Protein AF-A0A813KWG5-F1 (afdb_monomer_lite)

Foldseek 3Di:
DDDDPDDPPPPVVVVVVVPDDDPDDPDDPPPDPPPPVVVVVVVVVVVVVVVVVVVVVVVVVVVVVPPPPDPDDDDDDDDDDPPPDPDVVVVVVVVVVVVVVPDDDDDDDDDDDDDPDDDPPVPVLVVVPPPPQDPPQDRLLRLVVVVLVVLVVVCVVVVHDRDPVSVVLNVCCVVPNSSVSLVPDDPVSSVVSVVVSVVSSVVVVVVVVVVVVD

Structure (mmCIF, N/CA/C/O backbone):
data_AF-A0A813KWG5-F1
#
_entry.id   AF-A0A813KWG5-F1
#
loop_
_atom_site.group_PDB
_atom_site.id
_atom_site.type_symbol
_atom_site.label_atom_id
_atom_site.label_alt_id
_atom_site.label_comp_id
_atom_site.label_asym_id
_atom_site.label_entity_id
_atom_site.label_seq_id
_atom_site.pdbx_PDB_ins_code
_atom_site.Cartn_x
_atom_site.Cartn_y
_atom_site.Cartn_z
_atom_site.occupancy
_atom_site.B_iso_or_equiv
_atom_site.auth_seq_id
_atom_site.auth_comp_id
_atom_site.auth_asym_id
_atom_site.auth_atom_id
_atom_site.pdbx_PDB_model_num
ATOM 1 N N . MET A 1 1 ? -72.395 26.653 31.747 1.00 41.09 1 MET A N 1
ATOM 2 C CA . MET A 1 1 ? -71.110 25.952 31.543 1.00 41.09 1 MET A CA 1
ATOM 3 C C . MET A 1 1 ? -70.592 26.543 30.259 1.00 41.09 1 MET A C 1
ATOM 5 O O . MET A 1 1 ? -71.043 26.123 29.208 1.00 41.09 1 MET A O 1
ATOM 9 N N . ASP A 1 2 ? -69.762 27.577 30.355 1.00 44.88 2 ASP A N 1
ATOM 10 C CA . ASP A 1 2 ? -69.440 28.435 29.213 1.00 44.88 2 ASP A CA 1
ATOM 11 C C . ASP A 1 2 ? -67.959 28.794 29.277 1.00 44.88 2 ASP A C 1
ATOM 13 O O . ASP A 1 2 ? -67.563 29.759 29.923 1.00 44.88 2 ASP A O 1
ATOM 17 N N . VAL A 1 3 ? -67.131 27.940 28.672 1.00 52.59 3 VAL A N 1
ATOM 18 C CA . VAL A 1 3 ? -65.689 28.156 28.489 1.00 52.59 3 VAL A CA 1
ATOM 19 C C . VAL A 1 3 ? -65.290 27.569 27.133 1.00 52.59 3 VAL A C 1
ATOM 21 O O . VAL A 1 3 ? -64.617 26.548 27.072 1.00 52.59 3 VAL A O 1
ATOM 24 N N . VAL A 1 4 ? -65.756 28.158 26.028 1.00 53.84 4 VAL A N 1
ATOM 25 C CA . VAL A 1 4 ? -65.248 27.843 24.675 1.00 53.84 4 VAL A CA 1
ATOM 26 C C . VAL A 1 4 ? -65.373 29.076 23.772 1.00 53.84 4 VAL A C 1
ATOM 28 O O . VAL A 1 4 ? -66.178 29.085 22.847 1.00 53.84 4 VAL A O 1
ATOM 31 N N . GLN A 1 5 ? -64.625 30.155 24.032 1.00 54.22 5 GLN A N 1
ATOM 32 C CA . GLN A 1 5 ? -64.610 31.280 23.085 1.00 54.22 5 GLN A CA 1
ATOM 33 C C . GLN A 1 5 ? -63.381 32.195 23.209 1.00 54.22 5 GLN A C 1
ATOM 35 O O . GLN A 1 5 ? -63.540 33.390 23.391 1.00 54.22 5 GLN A O 1
ATOM 40 N N . GLU A 1 6 ? -62.150 31.673 23.110 1.00 54.25 6 GLU A N 1
ATOM 41 C CA . GLU A 1 6 ? -60.964 32.563 23.106 1.00 54.25 6 GLU A CA 1
ATOM 42 C C . GLU A 1 6 ? -59.751 32.102 22.269 1.00 54.25 6 GLU A C 1
ATOM 44 O O . GLU A 1 6 ? -58.653 32.617 22.43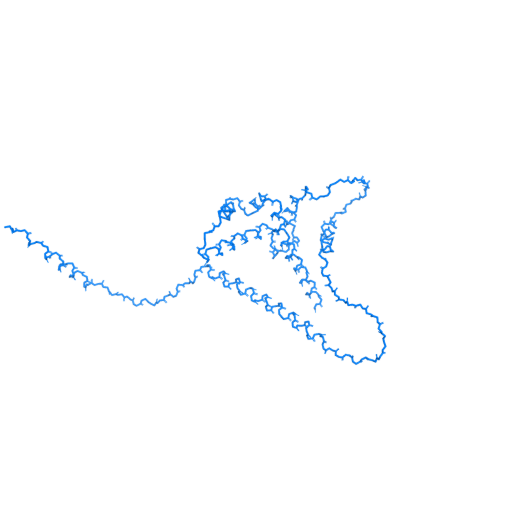8 1.00 54.25 6 GLU A O 1
ATOM 49 N N . GLN A 1 7 ? -59.904 31.168 21.320 1.00 53.75 7 GLN A N 1
ATOM 50 C CA . GLN A 1 7 ? -58.768 30.722 20.479 1.00 53.75 7 GLN A CA 1
ATOM 51 C C . GLN A 1 7 ? -58.873 31.068 18.983 1.00 53.75 7 GLN A C 1
ATOM 53 O O . GLN A 1 7 ? -58.050 30.627 18.187 1.00 53.75 7 GLN A O 1
ATOM 58 N N . GLY A 1 8 ? -59.850 31.886 18.580 1.00 50.00 8 GLY A N 1
ATOM 59 C CA . GLY A 1 8 ? -60.088 32.201 17.164 1.00 50.00 8 GLY A CA 1
ATOM 60 C C . GLY A 1 8 ? -59.270 33.360 16.580 1.00 50.00 8 GLY A C 1
ATOM 61 O O . GLY A 1 8 ? -59.075 33.408 15.369 1.00 50.00 8 GLY A O 1
ATOM 62 N N . GLU A 1 9 ? -58.778 34.295 17.397 1.00 54.16 9 GLU A N 1
ATOM 63 C CA . GLU A 1 9 ? -58.284 35.584 16.872 1.00 54.16 9 GLU A CA 1
ATOM 64 C C . GLU A 1 9 ? -56.760 35.680 16.705 1.00 54.16 9 GLU A C 1
ATOM 66 O O . GLU A 1 9 ? -56.274 36.562 15.998 1.00 54.16 9 GLU A O 1
ATOM 71 N N . TYR A 1 10 ? -55.983 34.738 17.250 1.00 51.81 10 TYR A N 1
ATOM 72 C CA . TYR A 1 10 ? -54.516 34.829 17.201 1.00 51.81 10 TYR A CA 1
ATOM 73 C C . TYR A 1 10 ? -53.888 34.340 15.883 1.00 51.81 10 TYR A C 1
ATOM 75 O O . TYR A 1 10 ? -52.758 34.700 15.554 1.00 51.81 10 TYR A O 1
ATOM 83 N N . VAL A 1 11 ? -54.608 33.547 15.082 1.00 55.75 11 VAL A N 1
ATOM 84 C CA . VAL A 1 11 ? -54.046 32.931 13.861 1.00 55.75 11 VAL A CA 1
ATOM 85 C C . VAL A 1 11 ? -54.114 33.872 12.648 1.00 55.75 11 VAL A C 1
ATOM 87 O O . VAL A 1 11 ? -53.296 33.773 11.734 1.00 55.75 11 VAL A O 1
ATOM 90 N N . VAL A 1 12 ? -55.019 34.856 12.644 1.00 56.19 12 VAL A N 1
ATOM 91 C CA . VAL A 1 12 ? -55.213 35.749 11.483 1.00 56.19 12 VAL A CA 1
ATOM 92 C C . VAL A 1 12 ? -54.185 36.892 11.436 1.00 56.19 12 VAL A C 1
ATOM 94 O O . VAL A 1 12 ? -53.880 37.401 10.356 1.00 56.19 12 VAL A O 1
ATOM 97 N N . GLN A 1 13 ? -53.569 37.269 12.563 1.00 56.53 13 GLN A N 1
ATOM 98 C CA . GLN A 1 13 ? -52.545 38.327 12.582 1.00 56.53 13 GLN A CA 1
ATOM 99 C C . GLN A 1 13 ? -51.162 37.864 12.093 1.00 56.53 13 GLN A C 1
ATOM 101 O O . GLN A 1 13 ? -50.420 38.673 11.536 1.00 56.53 13 GLN A O 1
ATOM 106 N N . LEU A 1 14 ? -50.837 36.570 12.191 1.00 54.75 14 LEU A N 1
ATOM 107 C CA . LEU A 1 14 ? -49.558 36.032 11.706 1.00 54.75 14 LEU A CA 1
ATOM 108 C C . LEU A 1 14 ? -49.479 35.935 10.173 1.00 54.75 14 LEU A C 1
ATOM 110 O O . LEU A 1 14 ? -48.399 36.078 9.604 1.00 54.75 14 LEU A O 1
ATOM 114 N N . ALA A 1 15 ? -50.610 35.787 9.477 1.00 54.81 15 ALA A N 1
ATOM 115 C CA . ALA A 1 15 ? -50.627 35.687 8.015 1.00 54.81 15 ALA A CA 1
ATOM 116 C C . ALA A 1 15 ? -50.397 37.031 7.294 1.00 54.81 15 ALA A C 1
ATOM 118 O O . ALA A 1 15 ? -50.065 37.048 6.110 1.00 54.81 15 ALA A O 1
ATOM 119 N N . LYS A 1 16 ? -50.540 38.170 7.987 1.00 53.28 16 LYS A N 1
ATOM 120 C CA . LYS A 1 16 ? -50.438 39.500 7.360 1.00 53.28 16 LYS A CA 1
ATOM 121 C C . LYS A 1 16 ? -49.016 40.078 7.346 1.00 53.28 16 LYS A C 1
ATOM 123 O O . LYS A 1 16 ? -48.765 41.015 6.597 1.00 53.28 16 LYS A O 1
ATOM 128 N N . GLN A 1 17 ? -48.077 39.511 8.111 1.00 54.94 17 GLN A N 1
ATOM 129 C CA . GLN A 1 17 ? -46.670 39.947 8.123 1.00 54.94 17 GLN A CA 1
ATOM 130 C C . GLN A 1 17 ? -45.765 39.216 7.116 1.00 54.94 17 GLN A C 1
ATOM 132 O O . GLN A 1 17 ? -44.630 39.634 6.916 1.00 54.94 17 GLN A O 1
ATOM 137 N N . ALA A 1 18 ? -46.249 38.177 6.430 1.00 55.31 18 ALA A N 1
ATOM 138 C CA . ALA A 1 18 ? -45.445 37.417 5.464 1.00 55.31 18 ALA A CA 1
ATOM 139 C C . ALA A 1 18 ? -45.466 37.988 4.024 1.00 55.31 18 ALA A C 1
ATOM 141 O O . ALA A 1 18 ? -44.896 37.388 3.116 1.00 55.31 18 ALA A O 1
ATOM 142 N N . GLY A 1 19 ? -46.138 39.123 3.793 1.00 52.69 19 GLY A N 1
ATOM 143 C CA . GLY A 1 19 ? -46.455 39.627 2.449 1.00 52.69 19 GLY A CA 1
ATOM 144 C C . GLY A 1 19 ? -45.504 40.665 1.845 1.00 52.69 19 GLY A C 1
ATOM 145 O O . GLY A 1 19 ? -45.675 41.013 0.680 1.00 52.69 19 GLY A O 1
ATOM 146 N N . GLU A 1 20 ? -44.510 41.173 2.573 1.00 55.53 20 GLU A N 1
ATOM 147 C CA . GLU A 1 20 ? -43.642 42.235 2.052 1.00 55.53 20 GLU A CA 1
ATOM 148 C C . GLU A 1 20 ? -42.165 41.931 2.285 1.00 55.53 20 GLU A C 1
ATOM 150 O O . GLU A 1 20 ? -41.715 41.792 3.417 1.00 55.53 20 GLU A O 1
ATOM 155 N N . LYS A 1 21 ? -41.408 41.963 1.179 1.00 57.50 21 LYS A N 1
ATOM 156 C CA . LYS A 1 21 ? -39.938 41.902 1.062 1.00 57.50 21 LYS A CA 1
ATOM 157 C C . LYS A 1 21 ? -39.346 40.503 0.884 1.00 57.50 21 LYS A C 1
ATOM 159 O O . LYS A 1 21 ? -38.573 40.028 1.703 1.00 57.50 21 LYS A O 1
ATOM 164 N N . SER A 1 22 ? -39.558 39.919 -0.293 1.00 49.81 22 SER A N 1
ATOM 165 C CA . SER A 1 22 ? -38.532 39.040 -0.860 1.00 49.81 22 SER A CA 1
ATOM 166 C C . SER A 1 22 ? -38.419 39.244 -2.368 1.00 49.81 22 SER A C 1
ATOM 168 O O . SER A 1 22 ? -38.992 38.527 -3.182 1.00 49.81 22 SER A O 1
ATOM 170 N N . LYS A 1 23 ? -37.687 40.298 -2.744 1.00 59.94 23 LYS A N 1
ATOM 171 C CA . LYS A 1 23 ? -37.149 40.469 -4.096 1.00 59.94 23 LYS A CA 1
ATOM 172 C C . LYS A 1 23 ? -35.936 39.543 -4.199 1.00 59.94 23 LYS A C 1
ATOM 174 O O . LYS A 1 23 ? -34.812 39.972 -3.960 1.00 59.94 23 LYS A O 1
ATOM 179 N N . VAL A 1 24 ? -36.191 38.263 -4.460 1.00 49.72 24 VAL A N 1
ATOM 180 C CA . VAL A 1 24 ? -35.151 37.245 -4.645 1.00 49.72 24 VAL A CA 1
ATOM 181 C C . VAL A 1 24 ? -34.537 37.438 -6.036 1.00 49.72 24 VAL A C 1
ATOM 183 O O . VAL A 1 24 ? -35.262 37.331 -7.028 1.00 49.72 24 VAL A O 1
ATOM 186 N N . PRO A 1 25 ? -33.239 37.764 -6.158 1.00 55.94 25 PRO A N 1
ATOM 187 C CA . PRO A 1 25 ? -32.564 37.724 -7.446 1.00 55.94 25 PRO A CA 1
ATOM 188 C C . PRO A 1 25 ? -32.492 36.270 -7.920 1.00 55.94 25 PRO A C 1
ATOM 190 O O . PRO A 1 25 ? -32.201 35.372 -7.133 1.00 55.94 25 PRO A O 1
ATOM 193 N N . ALA A 1 26 ? -32.764 36.041 -9.205 1.00 51.62 26 ALA A N 1
ATOM 194 C CA . ALA A 1 26 ? -32.608 34.743 -9.847 1.00 51.62 26 ALA A CA 1
ATOM 195 C C . ALA A 1 26 ? -31.155 34.257 -9.689 1.00 51.62 26 ALA A C 1
ATOM 197 O O . ALA A 1 26 ? -30.262 34.663 -10.433 1.00 51.62 26 ALA A O 1
ATOM 198 N N . MET A 1 27 ? -30.918 33.413 -8.683 1.00 43.38 27 MET A N 1
ATOM 199 C CA . MET A 1 27 ? -29.677 32.669 -8.522 1.00 43.38 27 MET A CA 1
ATOM 200 C C . MET A 1 27 ? -29.628 31.624 -9.628 1.00 43.38 27 MET A C 1
ATOM 202 O O . MET A 1 27 ? -30.348 30.628 -9.606 1.00 43.38 27 MET A O 1
ATOM 206 N N . VAL A 1 28 ? -28.768 31.880 -10.610 1.00 54.31 28 VAL A N 1
ATOM 207 C CA . VAL A 1 28 ? -28.241 30.849 -11.502 1.00 54.31 28 VAL A CA 1
ATOM 208 C C . VAL A 1 28 ? -27.707 29.723 -10.608 1.00 54.31 28 VAL A C 1
ATOM 210 O O . VAL A 1 28 ? -26.898 30.019 -9.723 1.00 54.31 28 VAL A O 1
ATOM 213 N N . PRO A 1 29 ? -28.143 28.462 -10.779 1.00 47.00 29 PRO A N 1
ATOM 214 C CA . PRO A 1 29 ? -27.583 27.357 -10.023 1.00 47.00 29 PRO A CA 1
ATOM 215 C C . PRO A 1 29 ? -26.118 27.217 -10.435 1.00 47.00 29 PRO A C 1
ATOM 217 O O . PRO A 1 29 ? -25.792 26.682 -11.492 1.00 47.00 29 PRO A O 1
ATOM 220 N N . GLN A 1 30 ? -25.221 27.754 -9.611 1.00 48.25 30 GLN A N 1
ATOM 221 C CA . GLN A 1 30 ? -23.820 27.377 -9.642 1.00 48.25 30 GLN A CA 1
ATOM 222 C C . GLN A 1 30 ? -23.786 25.887 -9.317 1.00 48.25 30 GLN A C 1
ATOM 224 O O . GLN A 1 30 ? -24.044 25.498 -8.179 1.00 48.25 30 GLN A O 1
ATOM 229 N N . CYS A 1 31 ? -23.520 25.059 -10.333 1.00 45.50 31 CYS A N 1
ATOM 230 C CA . CYS A 1 31 ? -23.162 23.661 -10.141 1.00 45.50 31 CYS A CA 1
ATOM 231 C C . CYS A 1 31 ? -22.053 23.616 -9.093 1.00 45.50 31 CYS A C 1
ATOM 233 O O . CYS A 1 31 ? -20.925 24.041 -9.357 1.00 45.50 31 CYS A O 1
ATOM 235 N N . ALA A 1 32 ? -22.398 23.153 -7.893 1.00 48.28 32 ALA A N 1
ATOM 236 C CA . ALA A 1 32 ? -21.429 22.940 -6.842 1.00 48.28 32 ALA A CA 1
ATOM 237 C C . ALA A 1 32 ? -20.343 22.001 -7.395 1.00 48.28 32 ALA A C 1
ATOM 239 O O . ALA A 1 32 ? -20.679 20.995 -8.031 1.00 48.28 32 ALA A O 1
ATOM 240 N N . PRO A 1 33 ? -19.051 22.325 -7.225 1.00 58.81 33 PRO A N 1
ATOM 241 C CA . PRO A 1 33 ? -17.994 21.418 -7.634 1.00 58.81 33 PRO A CA 1
ATOM 242 C C . PRO A 1 33 ? -18.210 20.079 -6.927 1.00 58.81 33 PRO A C 1
ATOM 244 O O . PRO A 1 33 ? -18.417 20.050 -5.714 1.00 58.81 33 PRO A O 1
ATOM 247 N N . ALA A 1 34 ? -18.192 18.988 -7.701 1.00 49.47 34 ALA A N 1
ATOM 248 C CA . ALA A 1 34 ? -18.365 17.642 -7.167 1.00 49.47 34 ALA A CA 1
ATOM 249 C C . ALA A 1 34 ? -17.441 17.428 -5.951 1.00 49.47 34 ALA A C 1
ATOM 251 O O . ALA A 1 34 ? -16.282 17.868 -6.003 1.00 49.47 34 ALA A O 1
ATOM 252 N N . PRO A 1 35 ? -17.938 16.790 -4.875 1.00 55.66 35 PRO A N 1
ATOM 253 C CA . PRO A 1 35 ? -17.161 16.558 -3.669 1.00 55.66 35 PRO A CA 1
ATOM 254 C C . PRO A 1 35 ? -15.826 15.861 -3.992 1.00 55.66 35 PRO A C 1
ATOM 256 O O . PRO A 1 35 ? -15.739 15.082 -4.946 1.00 55.66 35 PRO A O 1
ATOM 259 N N . PRO A 1 36 ? -14.759 16.158 -3.229 1.00 56.41 36 PRO A N 1
ATOM 260 C CA . PRO A 1 36 ? -13.389 15.749 -3.549 1.00 56.41 36 PRO A CA 1
ATOM 261 C C . PRO A 1 36 ? -13.192 14.228 -3.646 1.00 56.41 36 PRO A C 1
ATOM 263 O O . PRO A 1 36 ? -12.300 13.782 -4.364 1.00 56.41 36 PRO A O 1
ATOM 266 N N . THR A 1 37 ? -14.045 13.437 -2.993 1.00 55.94 37 THR A N 1
ATOM 267 C CA . THR A 1 37 ? -14.060 11.968 -3.065 1.00 55.94 37 THR A CA 1
ATOM 268 C C . THR A 1 37 ? -14.409 11.456 -4.464 1.00 55.94 37 THR A C 1
ATOM 270 O O . THR A 1 37 ? -13.664 10.653 -5.017 1.00 55.94 37 THR A O 1
ATOM 273 N N . ILE A 1 38 ? -15.427 12.029 -5.117 1.00 61.19 38 ILE A N 1
ATOM 274 C CA . ILE A 1 38 ? -15.847 11.629 -6.476 1.00 61.19 38 ILE A CA 1
ATOM 275 C C . ILE A 1 38 ? -14.732 11.891 -7.501 1.00 61.19 38 ILE A C 1
ATOM 277 O O . ILE A 1 38 ? -14.562 11.147 -8.464 1.00 61.19 38 ILE A O 1
ATOM 281 N N . ARG A 1 39 ? -13.925 12.943 -7.298 1.00 66.12 39 ARG A N 1
ATOM 282 C CA . ARG A 1 39 ? -12.806 13.266 -8.200 1.00 66.12 39 ARG A CA 1
ATOM 283 C C . ARG A 1 39 ? -11.648 12.276 -8.082 1.00 66.12 39 ARG A C 1
ATOM 285 O O . ARG A 1 39 ? -11.042 11.956 -9.101 1.00 66.12 39 ARG A O 1
ATOM 292 N N . LYS A 1 40 ? -11.340 11.800 -6.870 1.00 66.38 40 LYS A N 1
ATOM 293 C CA . LYS A 1 40 ? -10.316 10.765 -6.658 1.00 66.38 40 LYS A CA 1
ATOM 294 C C . LYS A 1 40 ? -10.749 9.436 -7.266 1.00 66.38 40 LYS A C 1
ATOM 296 O O . LYS A 1 40 ? -9.959 8.808 -7.962 1.00 66.38 40 LYS A O 1
ATOM 301 N N . GLU A 1 41 ? -12.002 9.052 -7.055 1.00 71.31 41 GLU A N 1
ATOM 302 C CA . GLU A 1 41 ? -12.553 7.804 -7.579 1.00 71.31 41 GLU A CA 1
ATOM 303 C C . GLU A 1 41 ? -12.592 7.807 -9.115 1.00 71.31 41 GLU A C 1
ATOM 305 O O . GLU A 1 41 ? -12.123 6.864 -9.749 1.00 71.31 41 GLU A O 1
ATOM 310 N N . ALA A 1 42 ? -13.010 8.921 -9.730 1.00 72.69 42 ALA A N 1
ATOM 311 C CA . ALA A 1 42 ? -12.954 9.096 -11.181 1.00 72.69 42 ALA A CA 1
ATOM 312 C C . ALA A 1 42 ? -11.516 9.026 -11.731 1.00 72.69 42 ALA A C 1
ATOM 314 O O . ALA A 1 42 ? -11.286 8.417 -12.775 1.00 72.69 42 ALA A O 1
ATOM 315 N N . ALA A 1 43 ? -10.534 9.598 -11.025 1.00 70.31 43 ALA A N 1
ATOM 316 C CA . ALA A 1 43 ? -9.127 9.516 -11.419 1.00 70.31 43 ALA A CA 1
ATOM 317 C C . ALA A 1 43 ? -8.567 8.086 -11.290 1.00 70.31 43 ALA A C 1
ATOM 319 O O . ALA A 1 43 ? -7.868 7.621 -12.191 1.00 70.31 43 ALA A O 1
ATOM 320 N N . ARG A 1 44 ? -8.911 7.364 -10.212 1.00 73.44 44 ARG A N 1
ATOM 321 C CA . ARG A 1 44 ? -8.560 5.944 -10.020 1.00 73.44 44 ARG A CA 1
ATOM 322 C C . ARG A 1 44 ? -9.192 5.072 -11.114 1.00 73.44 44 ARG A C 1
ATOM 324 O O . ARG A 1 44 ? -8.501 4.240 -11.699 1.00 73.44 44 ARG A O 1
ATOM 331 N N . ALA A 1 45 ? -10.465 5.295 -11.446 1.00 79.06 45 ALA A N 1
ATOM 332 C CA . ALA A 1 45 ? -11.159 4.588 -12.523 1.00 79.06 45 ALA A CA 1
ATOM 333 C C . ALA A 1 45 ? -10.506 4.840 -13.892 1.00 79.06 45 ALA A C 1
ATOM 335 O O . ALA A 1 45 ? -10.223 3.894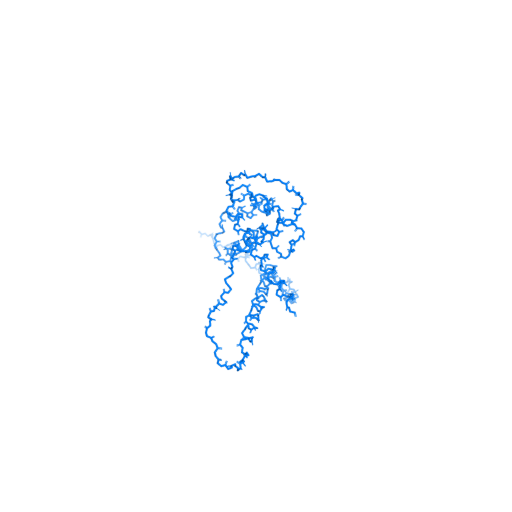 -14.624 1.00 79.06 45 ALA A O 1
ATOM 336 N N . GLN A 1 46 ? -10.173 6.097 -14.198 1.00 84.88 46 GLN A N 1
ATOM 337 C CA . GLN A 1 46 ? -9.503 6.465 -15.446 1.00 84.88 46 GLN A CA 1
ATOM 338 C C . GLN A 1 46 ? -8.094 5.858 -15.550 1.00 84.88 46 GLN A C 1
ATOM 340 O O . GLN A 1 46 ? -7.694 5.402 -16.621 1.00 84.88 46 GLN A O 1
ATOM 345 N N . ALA A 1 47 ? -7.348 5.798 -14.441 1.00 71.31 47 ALA A N 1
ATOM 346 C CA . ALA A 1 47 ? -6.046 5.135 -14.394 1.00 71.31 47 ALA A CA 1
ATOM 347 C C . ALA A 1 47 ? -6.160 3.617 -14.631 1.00 71.31 47 ALA A C 1
ATOM 349 O O . ALA A 1 47 ? -5.370 3.058 -15.395 1.00 71.31 47 ALA A O 1
ATOM 350 N N . ARG A 1 48 ? -7.170 2.956 -14.042 1.00 80.44 48 ARG A N 1
ATOM 351 C CA . ARG A 1 48 ? -7.457 1.527 -14.272 1.00 80.44 48 ARG A CA 1
ATOM 352 C C . ARG A 1 48 ? -7.808 1.252 -15.735 1.00 80.44 48 ARG A C 1
ATOM 354 O O . ARG A 1 48 ? -7.260 0.322 -16.319 1.00 80.44 48 ARG A O 1
ATOM 361 N N . GLU A 1 49 ? -8.664 2.072 -16.342 1.00 86.12 49 GLU A N 1
ATOM 362 C CA . GLU A 1 49 ? -9.052 1.925 -17.750 1.00 86.12 49 GLU A CA 1
ATOM 363 C C . GLU A 1 49 ? -7.858 2.137 -18.696 1.00 86.12 49 GLU A C 1
ATOM 365 O O . GLU A 1 49 ? -7.637 1.348 -19.616 1.00 86.12 49 GLU A O 1
ATOM 370 N N . ALA A 1 50 ? -7.024 3.150 -18.433 1.00 77.06 50 ALA A N 1
ATOM 371 C CA . ALA A 1 50 ? -5.809 3.400 -19.205 1.00 77.06 50 ALA A CA 1
ATOM 372 C C . ALA A 1 50 ? -4.815 2.231 -19.116 1.00 77.06 50 ALA A C 1
ATOM 374 O O . ALA A 1 50 ? -4.233 1.833 -20.130 1.00 77.06 50 ALA A O 1
ATOM 375 N N . TRP A 1 51 ? -4.649 1.653 -17.924 1.00 81.69 51 TRP A N 1
ATOM 376 C CA . TRP A 1 51 ? -3.806 0.479 -17.716 1.00 81.69 51 TRP A CA 1
ATOM 377 C C . TRP A 1 51 ? -4.358 -0.755 -18.446 1.00 81.69 51 TRP A C 1
ATOM 379 O O . TRP A 1 51 ? -3.629 -1.394 -19.204 1.00 81.69 51 TRP A O 1
ATOM 389 N N . GLN A 1 52 ? -5.660 -1.038 -18.330 1.00 85.75 52 GLN A N 1
ATOM 390 C CA . GLN A 1 52 ? -6.308 -2.138 -19.057 1.00 85.75 52 GLN A CA 1
ATOM 391 C C . GLN A 1 52 ? -6.174 -1.983 -20.578 1.00 85.75 52 GLN A C 1
ATOM 393 O O . GLN A 1 52 ? -5.875 -2.953 -21.278 1.00 85.75 52 GLN A O 1
ATOM 398 N N . ALA A 1 53 ? -6.335 -0.765 -21.103 1.00 79.69 53 ALA A N 1
ATOM 399 C CA . ALA A 1 53 ? -6.149 -0.477 -22.522 1.00 79.69 53 ALA A CA 1
ATOM 400 C C . ALA A 1 53 ? -4.694 -0.692 -22.978 1.00 79.69 53 ALA A C 1
ATOM 402 O O . ALA A 1 53 ? -4.465 -1.185 -24.086 1.00 79.69 53 ALA A O 1
ATOM 403 N N . ALA A 1 54 ? -3.710 -0.354 -22.138 1.00 69.81 54 ALA A N 1
ATOM 404 C CA . ALA A 1 54 ? -2.302 -0.630 -22.412 1.00 69.81 54 ALA A CA 1
ATOM 405 C C . ALA A 1 54 ? -2.032 -2.144 -22.472 1.00 69.81 54 ALA A C 1
ATOM 407 O O . ALA A 1 54 ? -1.455 -2.614 -23.455 1.00 69.81 54 ALA A O 1
ATOM 408 N N . CYS A 1 55 ? -2.541 -2.913 -21.503 1.00 72.56 55 CYS A N 1
ATOM 409 C CA . CYS A 1 55 ? -2.439 -4.374 -21.500 1.00 72.56 55 CYS A CA 1
ATOM 410 C C . CYS A 1 55 ? -3.119 -5.011 -22.723 1.00 72.56 55 CYS A C 1
ATOM 412 O O . CYS A 1 55 ? -2.554 -5.902 -23.357 1.00 72.56 55 CYS A O 1
ATOM 414 N N . ALA A 1 56 ? -4.306 -4.534 -23.108 1.00 78.75 56 ALA A N 1
ATOM 415 C CA . ALA A 1 56 ? -5.024 -5.048 -24.273 1.00 78.75 56 ALA A CA 1
ATOM 416 C C . ALA A 1 56 ? -4.262 -4.796 -25.588 1.00 78.75 56 ALA A C 1
ATOM 418 O O . ALA A 1 56 ? -4.228 -5.664 -26.462 1.00 78.75 56 ALA A O 1
ATOM 419 N N . ARG A 1 57 ? -3.611 -3.632 -25.732 1.00 75.38 57 ARG A N 1
ATOM 420 C CA . ARG A 1 57 ? -2.765 -3.325 -26.900 1.00 75.38 57 ARG A CA 1
ATOM 421 C C . ARG A 1 57 ? -1.541 -4.230 -26.978 1.00 75.38 57 ARG A C 1
ATOM 423 O O . ARG A 1 57 ? -1.181 -4.655 -28.072 1.00 75.38 57 ARG A O 1
ATOM 430 N N . GLU A 1 58 ? -0.926 -4.543 -25.844 1.00 70.50 58 GLU A N 1
ATOM 431 C CA . GLU A 1 58 ? 0.215 -5.458 -25.782 1.00 70.50 58 GLU A CA 1
ATOM 432 C C . GLU A 1 58 ? -0.186 -6.892 -26.164 1.00 70.50 58 GLU A C 1
ATOM 434 O O . GLU A 1 58 ? 0.463 -7.512 -27.007 1.00 70.50 58 GLU A O 1
ATOM 439 N N . GLN A 1 59 ? -1.330 -7.376 -25.668 1.00 70.38 59 GLN A N 1
ATOM 440 C CA . GLN A 1 59 ? -1.892 -8.669 -26.078 1.00 70.38 59 GLN A CA 1
ATOM 441 C C . GLN A 1 59 ? -2.266 -8.712 -27.570 1.00 70.38 59 GLN A C 1
ATOM 443 O O . GLN A 1 59 ? -2.052 -9.725 -28.238 1.00 70.38 59 GLN A O 1
ATOM 448 N N . ALA A 1 60 ? -2.800 -7.618 -28.122 1.00 73.06 60 ALA A N 1
ATOM 449 C CA . ALA A 1 60 ? -3.110 -7.523 -29.549 1.00 73.06 60 ALA A CA 1
ATOM 450 C C . ALA A 1 60 ? -1.842 -7.488 -30.423 1.00 73.06 60 ALA A C 1
ATOM 452 O O . ALA A 1 60 ? -1.811 -8.117 -31.483 1.00 73.06 60 ALA A O 1
ATOM 453 N N . GLY A 1 61 ? -0.782 -6.814 -29.965 1.00 69.00 61 GLY A N 1
ATOM 454 C CA . GLY A 1 61 ? 0.526 -6.801 -30.625 1.00 69.00 61 GLY A CA 1
ATOM 455 C C . GLY A 1 61 ? 1.181 -8.184 -30.665 1.00 69.00 61 GLY A C 1
ATOM 456 O O . GLY A 1 61 ? 1.694 -8.588 -31.707 1.00 69.00 61 GLY A O 1
ATOM 457 N N . LEU A 1 62 ? 1.067 -8.955 -29.578 1.00 58.62 62 LEU A N 1
ATOM 458 C CA . LEU A 1 62 ? 1.507 -10.356 -29.526 1.00 58.62 62 LEU A CA 1
ATOM 459 C C . LEU A 1 62 ? 0.734 -11.257 -30.507 1.00 58.62 62 LEU A C 1
ATOM 461 O O . LEU A 1 62 ? 1.294 -12.219 -31.029 1.00 58.62 62 LEU A O 1
ATOM 465 N N . ARG A 1 63 ? -0.531 -10.935 -30.812 1.00 57.28 63 ARG A N 1
ATOM 466 C CA . ARG A 1 63 ? -1.345 -11.683 -31.786 1.00 57.28 63 ARG A CA 1
ATOM 467 C C . ARG A 1 63 ? -0.978 -11.389 -33.241 1.00 57.28 63 ARG A C 1
ATOM 469 O O . ARG A 1 63 ? -0.983 -12.307 -34.054 1.00 57.28 63 ARG A O 1
ATOM 476 N N . LEU A 1 64 ? -0.628 -10.145 -33.567 1.00 52.56 64 LEU A N 1
ATOM 477 C CA . LEU A 1 64 ? -0.259 -9.749 -34.934 1.00 52.56 64 LEU A CA 1
ATOM 478 C C . LEU A 1 64 ? 1.158 -10.196 -35.336 1.00 52.56 64 LEU A C 1
ATOM 480 O O . LEU A 1 64 ? 1.452 -10.282 -36.524 1.00 52.56 64 LEU A O 1
ATOM 484 N N . GLY A 1 65 ? 2.016 -10.547 -34.371 1.00 49.75 65 GLY A N 1
ATOM 485 C CA . GLY A 1 65 ? 3.327 -11.154 -34.628 1.00 49.75 65 GLY A CA 1
ATOM 486 C C . GLY A 1 65 ? 3.297 -12.651 -34.980 1.00 49.75 65 GLY A C 1
ATOM 487 O O . GLY A 1 65 ? 4.348 -13.215 -35.270 1.00 49.75 65 GLY A O 1
ATOM 488 N N . SER A 1 66 ? 2.128 -13.308 -34.955 1.00 52.09 66 SER A N 1
ATOM 489 C CA . SER A 1 66 ? 1.995 -14.765 -35.159 1.00 52.09 66 SER A CA 1
ATOM 490 C C . SER A 1 66 ? 1.546 -15.188 -36.570 1.00 52.09 66 SER A C 1
ATOM 492 O O . SER A 1 66 ? 1.446 -16.380 -36.847 1.00 52.09 66 SER A O 1
ATOM 494 N N . GLU A 1 67 ? 1.324 -14.247 -37.495 1.00 47.56 67 GLU A N 1
ATOM 495 C CA . GLU A 1 67 ? 0.949 -14.538 -38.892 1.00 47.56 67 GLU A CA 1
ATOM 496 C C . GLU A 1 67 ? 2.008 -14.063 -39.905 1.00 47.56 67 GLU A C 1
ATOM 498 O O . GLU A 1 67 ? 1.698 -13.448 -40.920 1.00 47.56 67 GLU A O 1
ATOM 503 N N . MET A 1 68 ? 3.286 -14.390 -39.689 1.00 44.97 68 MET A N 1
ATOM 504 C CA . MET A 1 68 ? 4.208 -14.559 -40.821 1.00 44.97 68 MET A CA 1
ATOM 505 C C . MET A 1 68 ? 4.273 -16.046 -41.164 1.00 44.97 68 MET A C 1
ATOM 507 O O . MET A 1 68 ? 5.057 -16.805 -40.599 1.00 44.97 68 MET A O 1
ATOM 511 N N . ARG A 1 69 ? 3.422 -16.462 -42.111 1.00 48.88 69 ARG A N 1
ATOM 512 C CA . ARG A 1 69 ? 3.599 -17.712 -42.859 1.00 48.88 69 ARG A CA 1
ATOM 513 C C . ARG A 1 69 ? 4.943 -17.642 -43.577 1.00 48.88 69 ARG A C 1
ATOM 515 O O . ARG A 1 69 ? 5.076 -16.975 -44.599 1.00 48.88 69 ARG A O 1
ATOM 522 N N . VAL A 1 70 ? 5.931 -18.330 -43.027 1.00 43.56 70 VAL A N 1
ATOM 523 C CA . VAL A 1 70 ? 7.141 -18.697 -43.752 1.00 43.56 70 VAL A CA 1
ATOM 524 C C . VAL A 1 70 ? 6.829 -20.034 -44.412 1.00 43.56 70 VAL A C 1
ATOM 526 O O . VAL A 1 70 ? 6.687 -21.044 -43.724 1.00 43.56 70 VAL A O 1
ATOM 529 N N . ASP A 1 71 ? 6.654 -20.039 -45.733 1.00 53.84 71 ASP A N 1
ATOM 530 C CA . ASP A 1 71 ? 6.702 -21.280 -46.505 1.00 53.84 71 ASP A CA 1
ATOM 531 C C . ASP A 1 71 ? 8.098 -21.887 -46.309 1.00 53.84 71 ASP A C 1
ATOM 533 O O . ASP A 1 71 ? 9.096 -21.360 -46.804 1.00 53.84 71 ASP A O 1
ATOM 537 N N . ALA A 1 72 ? 8.175 -22.973 -45.540 1.00 39.97 72 ALA A N 1
ATOM 538 C CA . ALA A 1 72 ? 9.392 -23.748 -45.344 1.00 39.97 72 ALA A CA 1
ATOM 539 C C . ALA A 1 72 ? 9.188 -25.180 -45.870 1.00 39.97 72 ALA A C 1
ATOM 541 O O . ALA A 1 72 ? 8.152 -25.795 -45.595 1.00 39.97 72 ALA A O 1
ATOM 542 N N . PRO A 1 73 ? 10.156 -25.729 -46.628 1.00 48.16 73 PRO A N 1
ATOM 543 C CA . PRO A 1 73 ? 10.125 -27.111 -47.078 1.00 48.16 73 PRO A CA 1
ATOM 544 C C . PRO A 1 73 ? 10.387 -28.092 -45.922 1.00 48.16 73 PRO A C 1
ATOM 546 O O . PRO A 1 73 ? 10.869 -27.731 -44.852 1.00 48.16 73 PRO A O 1
ATOM 549 N N . ALA A 1 74 ? 10.021 -29.346 -46.178 1.00 54.81 74 ALA A N 1
ATOM 550 C CA . ALA A 1 74 ? 9.933 -30.466 -45.246 1.00 54.81 74 ALA A CA 1
ATOM 551 C C . ALA A 1 74 ? 11.210 -30.804 -44.437 1.00 54.81 74 ALA A C 1
ATOM 553 O O . ALA A 1 74 ? 12.323 -30.588 -44.912 1.00 54.81 74 ALA A O 1
ATOM 554 N N . PHE A 1 75 ? 10.977 -31.519 -43.313 1.00 41.06 75 PHE A N 1
ATOM 555 C CA . PHE A 1 75 ? 11.922 -32.266 -42.440 1.00 41.06 75 PHE A CA 1
ATOM 556 C C . PHE A 1 75 ? 12.525 -31.412 -41.291 1.00 41.06 75 PHE A C 1
ATOM 558 O O . PHE A 1 75 ? 13.090 -30.366 -41.564 1.00 41.06 75 PHE A O 1
ATOM 565 N N . VAL A 1 76 ? 12.433 -31.696 -39.975 1.00 40.81 76 VAL A N 1
ATOM 566 C CA . VAL A 1 76 ? 12.499 -32.911 -39.110 1.00 40.81 76 VAL A CA 1
ATOM 567 C C . VAL A 1 76 ? 11.704 -32.637 -37.804 1.00 40.81 76 VAL A C 1
ATOM 569 O O . VAL A 1 76 ? 11.685 -31.484 -37.370 1.00 40.81 76 VAL A O 1
ATOM 572 N N . PRO A 1 77 ? 11.105 -33.630 -37.109 1.00 52.03 77 PRO A N 1
ATOM 573 C CA . PRO A 1 77 ? 10.486 -33.408 -35.804 1.00 52.03 77 PRO A CA 1
ATOM 574 C C . PRO A 1 77 ? 11.535 -33.465 -34.683 1.00 52.03 77 PRO A C 1
ATOM 576 O O . PRO A 1 77 ? 12.117 -34.516 -34.423 1.00 52.03 77 PRO A O 1
ATOM 579 N N . ASN A 1 78 ? 11.742 -32.359 -33.971 1.00 36.97 78 ASN A N 1
ATOM 580 C CA . ASN A 1 78 ? 12.168 -32.435 -32.578 1.00 36.97 78 ASN A CA 1
ATOM 581 C C . ASN A 1 78 ? 11.464 -31.334 -31.785 1.00 36.97 78 ASN A C 1
ATOM 583 O O . ASN A 1 78 ? 11.641 -30.143 -32.034 1.00 36.97 78 ASN A O 1
ATOM 587 N N . ALA A 1 79 ? 10.573 -31.774 -30.908 1.00 51.84 79 ALA A N 1
ATOM 588 C CA . ALA A 1 79 ? 9.679 -30.946 -30.127 1.00 51.84 79 ALA A CA 1
ATOM 589 C C . ALA A 1 79 ? 10.402 -30.356 -28.913 1.00 51.84 79 ALA A C 1
ATOM 591 O O . ALA A 1 79 ? 11.038 -31.090 -28.166 1.00 51.84 79 ALA A O 1
ATOM 592 N N . MET A 1 80 ? 10.201 -29.061 -28.673 1.00 38.44 80 MET A N 1
ATOM 593 C CA . MET A 1 80 ? 10.194 -28.462 -27.337 1.00 38.44 80 MET A CA 1
ATOM 594 C C . MET A 1 80 ? 9.182 -27.304 -27.352 1.00 38.44 80 MET A C 1
ATOM 596 O O . MET A 1 80 ? 9.364 -26.363 -28.127 1.00 38.44 80 MET A O 1
ATOM 600 N N . PRO A 1 81 ? 8.110 -27.340 -26.543 1.00 49.50 81 PRO A N 1
ATOM 601 C CA . PRO A 1 81 ? 7.265 -26.175 -26.341 1.00 49.50 81 PRO A CA 1
ATOM 602 C C . PRO A 1 81 ? 7.965 -25.196 -25.387 1.00 49.50 81 PRO A C 1
ATOM 604 O O . PRO A 1 81 ? 8.266 -25.530 -24.244 1.00 49.50 81 PRO A O 1
ATOM 607 N N . LEU A 1 82 ? 8.194 -23.965 -25.852 1.00 44.12 82 LEU A N 1
ATOM 608 C CA . LEU A 1 82 ? 8.517 -22.813 -25.007 1.00 44.12 82 LEU A CA 1
ATOM 609 C C . LEU A 1 82 ? 7.244 -22.362 -24.275 1.00 44.12 82 LEU A C 1
ATOM 611 O O . LEU A 1 82 ? 6.639 -21.343 -24.595 1.00 44.12 82 LEU A O 1
ATOM 615 N N . THR A 1 83 ? 6.815 -23.137 -23.286 1.00 42.06 83 THR A N 1
ATOM 616 C CA . THR A 1 83 ? 6.045 -22.591 -22.167 1.00 42.06 83 THR A CA 1
ATOM 617 C C . THR A 1 83 ? 7.035 -21.854 -21.280 1.00 42.06 83 THR A C 1
ATOM 619 O O . THR A 1 83 ? 7.774 -22.481 -20.525 1.00 42.06 83 THR A O 1
ATOM 622 N N . ALA A 1 84 ? 7.084 -20.527 -21.401 1.00 43.88 84 ALA A N 1
ATOM 623 C CA . ALA A 1 84 ? 7.725 -19.677 -20.409 1.00 43.88 84 ALA A CA 1
ATOM 624 C C . ALA A 1 84 ? 6.916 -19.786 -19.107 1.00 43.88 84 ALA A C 1
ATOM 626 O O . ALA A 1 84 ? 5.971 -19.037 -18.870 1.00 43.88 84 ALA A O 1
ATOM 627 N N . HIS A 1 85 ? 7.248 -20.795 -18.306 1.00 41.41 85 HIS A N 1
ATOM 628 C CA . HIS A 1 85 ? 6.899 -20.839 -16.898 1.00 41.41 85 HIS A CA 1
ATOM 629 C C . HIS A 1 85 ? 7.608 -19.643 -16.256 1.00 41.41 85 HIS A C 1
ATOM 631 O O . HIS A 1 85 ? 8.837 -19.581 -16.256 1.00 41.41 85 HIS A O 1
ATOM 637 N N . PHE A 1 86 ? 6.844 -18.659 -15.785 1.00 45.38 86 PHE A N 1
ATOM 638 C CA . PHE A 1 86 ? 7.382 -17.645 -14.886 1.00 45.38 86 PHE A CA 1
ATOM 639 C C . PHE A 1 86 ? 7.719 -18.360 -13.580 1.00 45.38 86 PHE A C 1
ATOM 641 O O . PHE A 1 86 ? 6.831 -18.711 -12.807 1.00 45.38 86 PHE A O 1
ATOM 648 N N . ASP A 1 87 ? 8.999 -18.664 -13.411 1.00 45.88 87 ASP A N 1
ATOM 649 C CA . ASP A 1 87 ? 9.523 -19.346 -12.240 1.00 45.88 87 ASP A CA 1
ATOM 650 C C . ASP A 1 87 ? 9.770 -18.298 -11.150 1.00 45.88 87 ASP A C 1
ATOM 652 O O . ASP A 1 87 ? 10.732 -17.528 -11.203 1.00 45.88 87 ASP A O 1
ATOM 656 N N . PHE A 1 88 ? 8.820 -18.190 -10.221 1.00 44.62 88 PHE A N 1
ATOM 657 C CA . PHE A 1 88 ? 8.850 -17.193 -9.150 1.00 44.62 88 PHE A CA 1
ATOM 658 C C . PHE A 1 88 ? 10.072 -17.402 -8.240 1.00 44.62 88 PHE A C 1
ATOM 660 O O . PHE A 1 88 ? 10.688 -16.428 -7.810 1.00 44.62 88 PHE A O 1
ATOM 667 N N . ASP A 1 89 ? 10.505 -18.657 -8.080 1.00 48.25 89 ASP A N 1
ATOM 668 C CA . ASP A 1 89 ? 11.689 -19.036 -7.305 1.00 48.25 89 ASP A CA 1
ATOM 669 C C . ASP A 1 89 ? 12.987 -18.530 -7.964 1.00 48.25 89 ASP A C 1
ATOM 671 O O . ASP A 1 89 ? 13.944 -18.148 -7.284 1.00 48.25 89 ASP A O 1
ATOM 675 N N . ALA A 1 90 ? 13.025 -18.453 -9.302 1.00 51.44 90 ALA A N 1
ATOM 676 C CA . ALA A 1 90 ? 14.166 -17.897 -10.030 1.00 51.44 90 ALA A CA 1
ATOM 677 C C . ALA A 1 90 ? 14.260 -16.371 -9.873 1.00 51.44 90 ALA A C 1
ATOM 679 O O . ALA A 1 90 ? 15.362 -15.826 -9.783 1.00 51.44 90 ALA A O 1
ATOM 680 N N . LEU A 1 91 ? 13.116 -15.682 -9.802 1.00 53.16 91 LEU A N 1
ATOM 681 C CA . LEU A 1 91 ? 13.072 -14.236 -9.592 1.00 53.16 91 LEU A CA 1
ATOM 682 C C . LEU A 1 91 ? 13.417 -13.861 -8.143 1.00 53.16 91 LEU A C 1
ATOM 684 O O . LEU A 1 91 ? 14.100 -12.864 -7.918 1.00 53.16 91 LEU A O 1
ATOM 688 N N . GLU A 1 92 ? 13.000 -14.674 -7.170 1.00 50.88 92 GLU A N 1
ATOM 689 C CA . GLU A 1 92 ? 13.368 -14.513 -5.759 1.00 50.88 92 GLU A CA 1
ATOM 690 C C . GLU A 1 92 ? 14.879 -14.720 -5.553 1.00 50.88 92 GLU A C 1
ATOM 692 O O . GLU A 1 92 ? 15.532 -13.927 -4.869 1.00 50.88 92 GLU A O 1
ATOM 697 N N . ALA A 1 93 ? 15.477 -15.700 -6.242 1.00 55.16 93 ALA A N 1
ATOM 698 C CA . ALA A 1 93 ? 16.925 -15.902 -6.258 1.00 55.16 93 ALA A CA 1
ATOM 699 C C . ALA A 1 93 ? 17.691 -14.749 -6.942 1.00 55.16 93 ALA A C 1
ATOM 701 O O . ALA A 1 93 ? 18.783 -14.381 -6.501 1.00 55.16 93 ALA A O 1
ATOM 702 N N . GLU A 1 94 ? 17.137 -14.150 -8.002 1.00 52.28 94 GLU A N 1
ATOM 703 C CA . GLU A 1 94 ? 17.762 -13.025 -8.712 1.00 52.28 94 GLU A CA 1
ATOM 704 C C . GLU A 1 94 ? 17.630 -11.706 -7.929 1.00 52.28 94 GLU A C 1
ATOM 706 O O . GLU A 1 94 ? 18.594 -10.944 -7.848 1.00 52.28 94 GLU A O 1
ATOM 711 N N . ALA A 1 95 ? 16.495 -11.470 -7.263 1.00 51.94 95 ALA A N 1
ATOM 712 C CA . ALA A 1 95 ? 16.300 -10.344 -6.348 1.00 51.94 95 ALA A CA 1
ATOM 713 C C . ALA A 1 95 ? 17.210 -10.453 -5.112 1.00 51.94 95 ALA A C 1
ATOM 715 O O . ALA A 1 95 ? 17.818 -9.463 -4.697 1.00 51.94 95 ALA A O 1
ATOM 716 N N . ALA A 1 96 ? 17.384 -11.664 -4.572 1.00 53.97 96 ALA A N 1
ATOM 717 C CA . ALA A 1 96 ? 18.351 -11.927 -3.511 1.00 53.97 96 ALA A CA 1
ATOM 718 C C . ALA A 1 96 ? 19.801 -11.681 -3.973 1.00 53.97 96 ALA A C 1
ATOM 720 O O . ALA A 1 96 ? 20.592 -11.124 -3.214 1.00 53.97 96 ALA A O 1
ATOM 721 N N . ASN A 1 97 ? 20.150 -12.027 -5.218 1.00 51.47 97 ASN A N 1
ATOM 722 C CA . ASN A 1 97 ? 21.465 -11.728 -5.800 1.00 51.47 97 ASN A CA 1
ATOM 723 C C . ASN A 1 97 ? 21.674 -10.227 -6.055 1.00 51.47 97 ASN A C 1
ATOM 725 O O . ASN A 1 97 ? 22.762 -9.714 -5.796 1.00 51.47 97 ASN A O 1
ATOM 729 N N . PHE A 1 98 ? 20.644 -9.509 -6.512 1.00 46.78 98 PHE A N 1
ATOM 730 C CA . PHE A 1 98 ? 20.704 -8.062 -6.736 1.00 46.78 98 PHE A CA 1
ATOM 731 C C . PHE A 1 98 ? 20.986 -7.302 -5.431 1.00 46.78 98 PHE A C 1
ATOM 733 O O . PHE A 1 98 ? 21.821 -6.400 -5.409 1.00 46.78 98 PHE A O 1
ATOM 740 N N . LEU A 1 99 ? 20.382 -7.739 -4.321 1.00 48.16 99 LEU A N 1
ATOM 741 C CA . LEU A 1 99 ? 20.643 -7.191 -2.986 1.00 48.16 99 LEU A CA 1
ATOM 742 C C . LEU A 1 99 ? 22.005 -7.621 -2.400 1.00 48.16 99 LEU A C 1
ATOM 744 O O . LEU A 1 99 ? 22.554 -6.917 -1.556 1.00 48.16 99 LEU A O 1
ATOM 748 N N . GLN A 1 100 ? 22.588 -8.738 -2.852 1.00 47.25 100 GLN A N 1
ATOM 749 C CA . GLN A 1 100 ? 23.912 -9.214 -2.412 1.00 47.25 100 GLN A CA 1
ATOM 750 C C . GLN A 1 100 ? 25.085 -8.633 -3.226 1.00 47.25 100 GLN A C 1
ATOM 752 O O . GLN A 1 100 ? 26.216 -8.604 -2.736 1.00 47.25 100 GLN A O 1
ATOM 757 N N . SER A 1 101 ? 24.857 -8.133 -4.446 1.00 43.16 101 SER A N 1
ATOM 758 C CA . SER A 1 101 ? 25.923 -7.632 -5.331 1.00 43.16 101 SER A CA 1
ATOM 759 C C . SER A 1 101 ? 26.559 -6.293 -4.918 1.00 43.16 101 SER A C 1
ATOM 761 O O . SER A 1 101 ? 27.552 -5.897 -5.527 1.00 43.16 101 SER A O 1
ATOM 763 N N . THR A 1 102 ? 26.076 -5.604 -3.880 1.00 38.12 102 THR A N 1
ATOM 764 C CA . THR A 1 102 ? 26.625 -4.295 -3.462 1.00 38.12 102 THR A CA 1
ATOM 765 C C . THR A 1 102 ? 27.700 -4.358 -2.376 1.00 38.12 102 THR A C 1
ATOM 767 O O . THR A 1 102 ? 28.233 -3.318 -1.996 1.00 38.12 102 THR A O 1
ATOM 770 N N . THR A 1 103 ? 28.106 -5.542 -1.902 1.00 39.03 103 THR A N 1
ATOM 771 C CA . THR A 1 103 ? 29.158 -5.643 -0.875 1.00 39.03 103 THR A CA 1
ATOM 772 C C . THR A 1 103 ? 30.254 -6.629 -1.267 1.00 39.03 103 THR A C 1
ATOM 774 O O . THR A 1 103 ? 30.175 -7.826 -1.020 1.00 39.03 103 THR A O 1
ATOM 777 N N . THR A 1 104 ? 31.337 -6.100 -1.839 1.00 44.31 104 THR A N 1
ATOM 778 C CA . THR A 1 104 ? 32.674 -6.716 -1.750 1.00 44.31 104 THR A CA 1
ATOM 779 C C . THR A 1 104 ? 33.430 -5.927 -0.676 1.00 44.31 104 THR A C 1
ATOM 781 O O . THR A 1 104 ? 33.494 -4.702 -0.800 1.00 44.31 104 THR A O 1
ATOM 784 N N . PRO A 1 105 ? 33.963 -6.555 0.397 1.00 43.06 105 PRO A N 1
ATOM 785 C CA . PRO A 1 105 ? 35.262 -7.235 0.295 1.00 43.06 105 PRO A CA 1
ATOM 786 C C . PRO A 1 105 ? 35.362 -8.503 1.204 1.00 43.06 105 PRO A C 1
ATOM 788 O O . PRO A 1 105 ? 34.329 -9.047 1.582 1.00 43.06 105 PRO A O 1
ATOM 791 N N . PRO A 1 106 ? 36.547 -9.113 1.433 1.00 54.38 106 PRO A N 1
ATOM 792 C CA . PRO A 1 106 ? 36.872 -10.451 0.954 1.00 54.38 106 PRO A CA 1
ATOM 793 C C . PRO A 1 106 ? 36.789 -11.566 2.018 1.00 54.38 106 PRO A C 1
ATOM 795 O O . PRO A 1 106 ? 37.004 -11.351 3.204 1.00 54.38 106 PRO A O 1
ATOM 798 N N . VAL A 1 107 ? 36.560 -12.786 1.519 1.00 53.59 107 VAL A N 1
ATOM 799 C CA . VAL A 1 107 ? 37.086 -14.097 1.960 1.00 53.59 107 VAL A CA 1
ATOM 800 C C . VAL A 1 107 ? 37.447 -14.256 3.450 1.00 53.59 107 VAL A C 1
ATOM 802 O O . VAL A 1 107 ? 38.527 -13.864 3.877 1.00 53.59 107 VAL A O 1
ATOM 805 N N . LEU A 1 108 ? 36.639 -15.039 4.177 1.00 47.91 108 LEU A N 1
ATOM 806 C CA . LEU A 1 108 ? 37.087 -16.297 4.799 1.00 47.91 108 LEU A CA 1
ATOM 807 C C . LEU A 1 108 ? 35.882 -17.151 5.219 1.00 47.91 108 LEU A C 1
ATOM 809 O O . LEU A 1 108 ? 35.010 -16.723 5.971 1.00 47.91 108 LEU A O 1
ATOM 813 N N . MET A 1 109 ? 35.859 -18.381 4.706 1.00 49.09 109 MET A N 1
ATOM 814 C CA . MET A 1 109 ? 34.841 -19.391 4.967 1.00 49.09 109 MET A CA 1
ATOM 815 C C . MET A 1 109 ? 34.718 -19.733 6.453 1.00 49.09 109 MET A C 1
ATOM 817 O O . MET A 1 109 ? 35.702 -20.098 7.099 1.00 49.09 109 MET A O 1
ATOM 821 N N . ARG A 1 110 ? 33.479 -19.770 6.951 1.00 44.78 110 ARG A N 1
ATOM 822 C CA . ARG A 1 110 ? 33.117 -20.606 8.097 1.00 44.78 110 ARG A CA 1
ATOM 823 C C . ARG A 1 110 ? 31.716 -21.174 7.902 1.00 44.78 110 ARG A C 1
ATOM 825 O O . ARG A 1 110 ? 30.730 -20.449 7.935 1.00 44.78 110 ARG A O 1
ATOM 832 N N . ALA A 1 111 ? 31.661 -22.482 7.677 1.00 54.50 111 ALA A N 1
ATOM 833 C CA . ALA A 1 111 ? 30.433 -23.257 7.664 1.00 54.50 111 ALA A CA 1
ATOM 834 C C . ALA A 1 111 ? 29.880 -23.371 9.091 1.00 54.50 111 ALA A C 1
ATOM 836 O O . ALA A 1 111 ? 30.556 -23.922 9.959 1.00 54.50 111 ALA A O 1
ATOM 837 N N . CYS A 1 112 ? 28.656 -22.891 9.299 1.00 40.16 112 CYS A N 1
ATOM 838 C CA . CYS A 1 112 ? 27.774 -23.302 10.387 1.00 40.16 112 CYS A CA 1
ATOM 839 C C . CYS A 1 112 ? 26.355 -23.376 9.815 1.00 40.16 112 CYS A C 1
ATOM 841 O O . CYS A 1 112 ? 25.782 -22.355 9.445 1.00 40.16 112 CYS A O 1
ATOM 843 N N . GLY A 1 113 ? 25.818 -24.593 9.716 1.00 50.81 113 GLY A N 1
ATOM 844 C CA . GLY A 1 113 ? 24.385 -24.802 9.554 1.00 50.81 113 GLY A CA 1
ATOM 845 C C . GLY A 1 113 ? 23.665 -24.390 10.837 1.00 50.81 113 GLY A C 1
ATOM 846 O O . GLY A 1 113 ? 24.134 -24.693 11.934 1.00 50.81 113 GLY A O 1
ATOM 847 N N . GLY A 1 114 ? 22.553 -23.684 10.685 1.00 48.19 114 GLY A N 1
ATOM 848 C CA . GLY A 1 114 ? 21.690 -23.274 11.786 1.00 48.19 114 GLY A CA 1
ATOM 849 C C . GLY A 1 114 ? 20.580 -22.367 11.275 1.00 48.19 114 GLY A C 1
ATOM 850 O O . GLY A 1 114 ? 20.861 -21.251 10.855 1.00 48.19 114 GLY A O 1
ATOM 851 N N . ASP A 1 115 ? 19.358 -22.900 11.274 1.00 47.25 115 ASP A N 1
ATOM 852 C CA . ASP A 1 115 ? 18.067 -22.202 11.249 1.00 47.25 115 ASP A CA 1
ATOM 853 C C . ASP A 1 115 ? 17.949 -20.977 10.326 1.00 47.25 115 ASP A C 1
ATOM 855 O O . ASP A 1 115 ? 18.029 -19.822 10.746 1.00 47.25 115 ASP A O 1
ATOM 859 N N . MET A 1 116 ? 17.668 -21.232 9.045 1.00 54.75 116 MET A N 1
ATOM 860 C CA . MET A 1 116 ? 17.153 -20.201 8.144 1.00 54.75 116 MET A CA 1
ATOM 861 C C . MET A 1 116 ? 15.637 -20.060 8.337 1.00 54.75 116 MET A C 1
ATOM 863 O O . MET A 1 116 ? 14.926 -21.054 8.225 1.00 54.75 116 MET A O 1
ATOM 867 N N . ALA A 1 117 ? 15.171 -18.825 8.566 1.00 49.59 117 ALA A N 1
ATOM 868 C CA . ALA A 1 117 ? 13.900 -18.263 8.063 1.00 49.59 117 ALA A CA 1
ATOM 869 C C . ALA A 1 117 ? 12.934 -17.583 9.060 1.00 49.59 117 ALA A C 1
ATOM 871 O O . ALA A 1 117 ? 11.800 -17.321 8.669 1.00 49.59 117 ALA A O 1
ATOM 872 N N . THR A 1 118 ? 13.320 -17.212 10.290 1.00 47.75 118 THR A N 1
ATOM 873 C CA . THR A 1 118 ? 12.390 -16.421 11.144 1.00 47.75 118 THR A CA 1
ATOM 874 C C . THR A 1 118 ? 12.942 -15.142 11.767 1.00 47.75 118 THR A C 1
ATOM 876 O O . THR A 1 118 ? 12.169 -14.377 12.327 1.00 47.75 118 THR A O 1
ATOM 879 N N . SER A 1 119 ? 14.240 -14.836 11.665 1.00 47.00 119 SER A N 1
ATOM 880 C CA . SER A 1 119 ? 14.813 -13.754 12.488 1.00 47.00 119 SER A CA 1
ATOM 881 C C . SER A 1 119 ? 15.234 -12.476 11.751 1.00 47.00 119 SER A C 1
ATOM 883 O O . SER A 1 119 ? 15.903 -11.651 12.368 1.00 47.00 119 SER A O 1
ATOM 885 N N . ASN A 1 120 ? 14.861 -12.261 10.479 1.00 54.78 120 ASN A N 1
ATOM 886 C CA . ASN A 1 120 ? 15.368 -11.096 9.728 1.00 54.78 120 ASN A CA 1
ATOM 887 C C . ASN A 1 120 ? 14.338 -10.245 8.956 1.00 54.78 120 ASN A C 1
ATOM 889 O O . ASN A 1 120 ? 14.746 -9.363 8.205 1.00 54.78 120 ASN A O 1
ATOM 893 N N . MET A 1 121 ? 13.020 -10.409 9.158 1.00 51.97 121 MET A N 1
ATOM 894 C CA . MET A 1 121 ? 12.025 -9.519 8.513 1.00 51.97 121 MET A CA 1
ATOM 895 C C . MET A 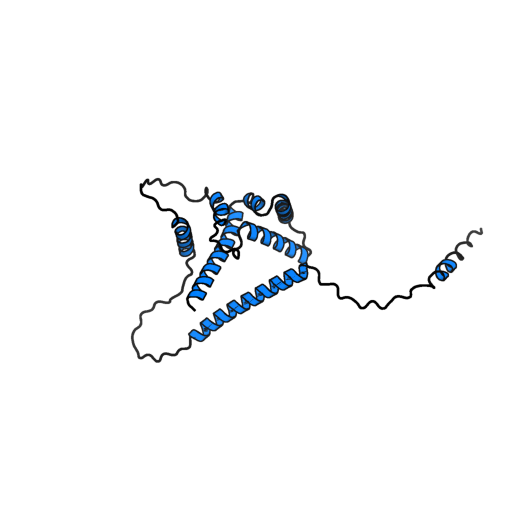1 121 ? 12.109 -8.052 8.966 1.00 51.97 121 MET A C 1
ATOM 897 O O . MET A 1 121 ? 11.788 -7.155 8.190 1.00 51.97 121 MET A O 1
ATOM 901 N N . HIS A 1 122 ? 12.636 -7.786 10.167 1.00 54.22 122 HIS A N 1
ATOM 902 C CA . HIS A 1 122 ? 12.915 -6.420 10.631 1.00 54.22 122 HIS A CA 1
ATOM 903 C C . HIS A 1 122 ? 13.969 -5.691 9.773 1.00 54.22 122 HIS A C 1
ATOM 905 O O . HIS A 1 122 ? 13.996 -4.460 9.781 1.00 54.22 122 HIS A O 1
ATOM 911 N N . SER A 1 123 ? 14.811 -6.425 9.032 1.00 58.44 123 SER A N 1
ATOM 912 C CA . SER A 1 123 ? 15.755 -5.841 8.070 1.00 58.44 123 SER A CA 1
ATOM 913 C C . SER A 1 123 ? 15.013 -5.321 6.840 1.00 58.44 123 SER A C 1
ATOM 915 O O . SER A 1 123 ? 15.106 -4.138 6.517 1.00 58.44 123 SER A O 1
ATOM 917 N N . TYR A 1 124 ? 14.159 -6.159 6.241 1.00 60.31 124 TYR A N 1
ATOM 918 C CA . TYR A 1 124 ? 13.526 -5.867 4.953 1.00 60.31 124 TYR A CA 1
ATOM 919 C C . TYR A 1 124 ? 12.711 -4.574 4.953 1.00 60.31 124 TYR A C 1
ATOM 921 O O . TYR A 1 124 ? 12.798 -3.811 4.000 1.00 60.31 124 TYR A O 1
ATOM 929 N N . ALA A 1 125 ? 11.962 -4.274 6.020 1.00 57.97 125 ALA A N 1
ATOM 930 C CA . ALA A 1 125 ? 11.179 -3.037 6.099 1.00 57.97 125 ALA A CA 1
ATOM 931 C C . ALA A 1 125 ? 12.046 -1.761 6.036 1.00 57.97 125 ALA A C 1
ATOM 933 O O . ALA A 1 125 ? 11.597 -0.739 5.517 1.00 57.97 125 ALA A O 1
ATOM 934 N N . ARG A 1 126 ? 13.290 -1.802 6.535 1.00 62.97 126 ARG A N 1
ATOM 935 C CA . ARG A 1 126 ? 14.240 -0.685 6.398 1.00 62.97 126 ARG A CA 1
ATOM 936 C C . ARG A 1 126 ? 14.938 -0.687 5.042 1.00 62.97 126 ARG A C 1
ATOM 938 O O . ARG A 1 126 ? 15.201 0.389 4.509 1.00 62.97 126 ARG A O 1
ATOM 945 N N . ASP A 1 127 ? 15.163 -1.866 4.471 1.00 66.56 127 ASP A N 1
ATOM 946 C CA . ASP A 1 127 ? 15.824 -2.045 3.174 1.00 66.56 127 ASP A CA 1
ATOM 947 C C . ASP A 1 127 ? 14.990 -1.480 2.002 1.00 66.56 127 ASP A C 1
ATOM 949 O O . ASP A 1 127 ? 15.523 -1.175 0.942 1.00 66.56 127 ASP A O 1
ATOM 953 N N . TRP A 1 128 ? 13.696 -1.208 2.196 1.00 69.25 128 TRP A N 1
ATOM 954 C CA . TRP A 1 128 ? 12.869 -0.483 1.219 1.00 69.25 128 TRP A CA 1
ATOM 955 C C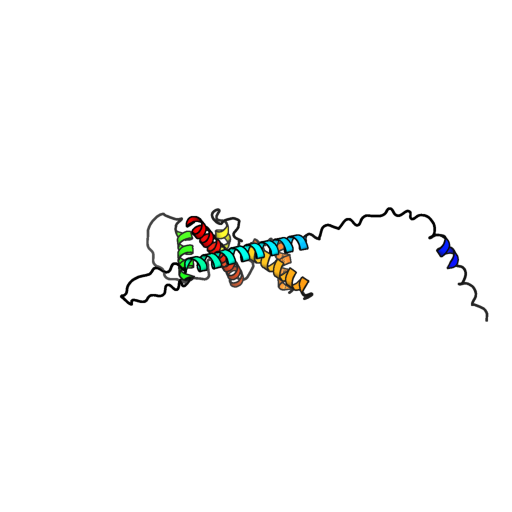 . TRP A 1 128 ? 13.190 1.019 1.089 1.00 69.25 128 TRP A C 1
ATOM 957 O O . TRP A 1 128 ? 12.652 1.679 0.203 1.00 69.25 128 TRP A O 1
ATOM 967 N N . GLN A 1 129 ? 14.052 1.585 1.943 1.00 63.91 129 GLN A N 1
ATOM 968 C CA . GLN A 1 129 ? 14.470 2.997 1.872 1.00 63.91 129 GLN A CA 1
ATOM 969 C C . GLN A 1 129 ? 15.673 3.243 0.942 1.00 63.91 129 GLN A C 1
ATOM 971 O O . GLN A 1 129 ? 16.248 4.334 0.954 1.00 63.91 129 GLN A O 1
ATOM 976 N N . ILE A 1 130 ? 16.077 2.255 0.137 1.00 71.12 130 ILE A N 1
ATOM 977 C CA . ILE A 1 130 ? 17.192 2.411 -0.801 1.00 71.12 130 ILE A CA 1
ATOM 978 C C . ILE A 1 130 ? 16.777 3.390 -1.925 1.00 71.12 130 ILE A C 1
ATOM 980 O O . ILE A 1 130 ? 15.723 3.196 -2.534 1.00 71.12 130 ILE A O 1
ATOM 984 N N . PRO A 1 131 ? 17.596 4.414 -2.260 1.00 72.25 131 PRO A N 1
ATOM 985 C CA . PRO A 1 131 ? 17.302 5.406 -3.310 1.00 72.25 131 PRO A CA 1
ATOM 986 C C . PRO A 1 131 ? 17.059 4.831 -4.716 1.00 72.25 131 PRO A C 1
ATOM 988 O O . PRO A 1 131 ? 16.655 5.555 -5.623 1.00 72.25 131 PRO A O 1
ATOM 991 N N . GLU A 1 132 ? 17.364 3.551 -4.905 1.00 77.19 132 GLU A N 1
ATOM 992 C CA . GLU A 1 132 ? 17.268 2.811 -6.162 1.00 77.19 132 GLU A CA 1
ATOM 993 C C . GLU A 1 132 ? 15.847 2.306 -6.436 1.00 77.19 132 GLU A C 1
ATOM 995 O O . GLU A 1 132 ? 15.523 2.008 -7.585 1.00 77.19 132 GLU A O 1
ATOM 1000 N N . VAL A 1 133 ? 14.981 2.244 -5.414 1.00 75.44 133 VAL A N 1
ATOM 1001 C CA . VAL A 1 133 ? 13.571 1.894 -5.604 1.00 75.44 133 VAL A CA 1
ATOM 1002 C C . VAL A 1 133 ? 12.848 3.098 -6.221 1.00 75.44 133 VAL A C 1
ATOM 1004 O O . VAL A 1 133 ? 12.813 4.173 -5.613 1.00 75.44 133 VAL A O 1
ATOM 1007 N N . PRO A 1 134 ? 12.255 2.964 -7.422 1.00 79.62 134 PRO A N 1
ATOM 1008 C CA . PRO A 1 134 ? 11.520 4.055 -8.045 1.00 79.62 134 PRO A CA 1
ATOM 1009 C C . PRO A 1 134 ? 10.377 4.525 -7.144 1.00 79.62 134 PRO A C 1
ATOM 1011 O O . PRO A 1 134 ? 9.624 3.710 -6.619 1.00 79.62 134 PRO A O 1
ATOM 1014 N N . ALA A 1 135 ? 10.170 5.841 -7.047 1.00 82.12 135 ALA A N 1
ATOM 1015 C CA . ALA A 1 135 ? 9.094 6.424 -6.237 1.00 82.12 135 ALA A CA 1
ATOM 1016 C C . ALA A 1 135 ? 7.675 6.004 -6.676 1.00 82.12 135 ALA A C 1
ATOM 1018 O O . ALA A 1 135 ? 6.710 6.237 -5.953 1.00 82.12 135 ALA A O 1
ATOM 1019 N N . SER A 1 136 ? 7.538 5.413 -7.868 1.00 82.56 136 SER A N 1
ATOM 1020 C CA . SER A 1 136 ? 6.289 4.832 -8.362 1.00 82.56 136 SER A CA 1
ATOM 1021 C C . SER A 1 136 ? 5.938 3.491 -7.718 1.00 82.56 136 SER A C 1
ATOM 1023 O O . SER A 1 136 ? 4.794 3.066 -7.836 1.00 82.56 136 SER A O 1
ATOM 1025 N N . ILE A 1 137 ? 6.901 2.810 -7.092 1.00 87.62 137 ILE A N 1
ATOM 1026 C CA . ILE A 1 137 ? 6.674 1.535 -6.409 1.00 87.62 137 ILE A CA 1
ATOM 1027 C C . ILE A 1 137 ? 6.182 1.815 -5.001 1.00 87.62 137 ILE A C 1
ATOM 1029 O O . ILE A 1 137 ? 6.799 2.580 -4.253 1.00 87.62 137 ILE A O 1
ATOM 1033 N N . ARG A 1 138 ? 5.059 1.198 -4.632 1.00 90.44 138 ARG A N 1
ATOM 1034 C CA . ARG A 1 138 ? 4.494 1.397 -3.304 1.00 90.44 138 ARG A CA 1
ATOM 1035 C C . ARG A 1 138 ? 5.276 0.583 -2.287 1.00 90.44 138 ARG A C 1
ATOM 1037 O O . ARG A 1 138 ? 5.502 -0.615 -2.446 1.00 90.44 138 ARG A O 1
ATOM 1044 N N . LEU A 1 139 ? 5.666 1.254 -1.211 1.00 92.94 139 LEU A N 1
ATOM 1045 C CA . LEU A 1 139 ? 6.316 0.632 -0.061 1.00 92.94 139 LEU A CA 1
ATOM 1046 C C . LEU A 1 139 ? 5.290 -0.228 0.699 1.00 92.94 139 LEU A C 1
ATOM 1048 O O . LEU A 1 139 ? 4.111 0.136 0.703 1.00 92.94 139 LEU A O 1
ATOM 1052 N N . PRO A 1 140 ? 5.692 -1.301 1.402 1.00 94.69 140 PRO A N 1
ATOM 1053 C CA . PRO A 1 140 ? 4.737 -2.226 2.024 1.00 94.69 140 PRO A CA 1
ATOM 1054 C C . PRO A 1 140 ? 3.737 -1.552 2.974 1.00 94.69 140 PRO A C 1
ATOM 1056 O O . PRO A 1 140 ? 2.543 -1.838 2.940 1.00 94.69 140 PRO A O 1
ATOM 1059 N N . TRP A 1 141 ? 4.187 -0.575 3.768 1.00 95.12 141 TRP A N 1
ATOM 1060 C CA . TRP A 1 141 ? 3.301 0.185 4.658 1.00 95.12 141 TRP A CA 1
ATOM 1061 C C . TRP A 1 141 ? 2.350 1.137 3.919 1.00 95.12 141 TRP A C 1
ATOM 1063 O O . TRP A 1 141 ? 1.309 1.484 4.465 1.00 95.12 141 TRP A O 1
ATOM 1073 N N . ARG A 1 142 ? 2.688 1.567 2.695 1.00 95.38 142 ARG A N 1
ATOM 1074 C CA . ARG A 1 142 ? 1.767 2.323 1.831 1.00 95.38 142 ARG A CA 1
ATOM 1075 C C . ARG A 1 142 ? 0.709 1.408 1.230 1.00 95.38 142 ARG A C 1
ATOM 1077 O O . ARG A 1 142 ? -0.448 1.793 1.203 1.00 95.38 142 ARG A O 1
ATOM 1084 N N . VAL A 1 143 ? 1.084 0.192 0.823 1.00 96.12 143 VAL A N 1
ATOM 1085 C CA . VAL A 1 143 ? 0.112 -0.825 0.388 1.00 96.12 143 VAL A CA 1
ATOM 1086 C C . VAL A 1 143 ? -0.867 -1.147 1.521 1.00 96.12 143 VAL A C 1
ATOM 1088 O O . VAL A 1 143 ? -2.066 -1.220 1.287 1.00 96.12 143 VAL A O 1
ATOM 1091 N N . PHE A 1 144 ? -0.368 -1.277 2.753 1.00 97.38 144 PHE A N 1
ATOM 1092 C CA . PHE A 1 144 ? -1.203 -1.444 3.944 1.00 97.38 144 PHE A CA 1
ATOM 1093 C C . PHE A 1 144 ? -2.155 -0.261 4.186 1.00 97.38 144 PHE A C 1
ATOM 1095 O O . PHE A 1 144 ? -3.335 -0.474 4.442 1.00 97.38 144 PHE A O 1
ATOM 1102 N N . GLU A 1 145 ? -1.665 0.979 4.110 1.00 97.19 145 GLU A N 1
ATOM 1103 C CA . GLU A 1 145 ? -2.498 2.180 4.275 1.00 97.19 145 GLU A CA 1
ATOM 1104 C C . GLU A 1 145 ? -3.612 2.258 3.219 1.00 97.19 145 GLU A C 1
ATOM 1106 O O . GLU A 1 145 ? -4.763 2.513 3.571 1.00 97.19 145 GLU A O 1
ATOM 1111 N N . ASP A 1 146 ? -3.280 1.981 1.955 1.00 96.31 146 ASP A N 1
ATOM 1112 C CA . ASP A 1 146 ? -4.242 1.942 0.850 1.00 96.31 146 ASP A CA 1
ATOM 1113 C C . ASP A 1 146 ? -5.299 0.839 1.066 1.00 96.31 146 ASP A C 1
ATOM 1115 O O . ASP A 1 146 ? -6.487 1.090 0.896 1.00 96.31 146 ASP A O 1
ATOM 1119 N N . ASP A 1 147 ? -4.894 -0.363 1.499 1.00 97.62 147 ASP A N 1
ATOM 1120 C CA . ASP A 1 147 ? -5.816 -1.475 1.790 1.00 97.62 147 ASP A CA 1
ATOM 1121 C C . ASP A 1 147 ? -6.806 -1.138 2.922 1.00 97.62 147 ASP A C 1
ATOM 1123 O O . ASP A 1 147 ? -7.980 -1.512 2.859 1.00 97.62 147 ASP A O 1
ATOM 1127 N N . LEU A 1 148 ? -6.369 -0.390 3.941 1.00 97.75 148 LEU A N 1
ATOM 1128 C CA . LEU A 1 148 ? -7.267 0.105 4.987 1.00 97.75 148 LEU A CA 1
ATOM 1129 C C . LEU A 1 148 ? -8.273 1.134 4.460 1.00 97.75 148 LEU A C 1
ATOM 1131 O O . LEU A 1 148 ? -9.438 1.093 4.866 1.00 97.75 148 LEU A O 1
ATOM 1135 N N . GLU A 1 149 ? -7.836 2.059 3.596 1.00 96.69 149 GLU A N 1
ATOM 1136 C CA . GLU A 1 149 ? -8.720 3.046 2.960 1.00 96.69 149 GLU A CA 1
ATOM 1137 C C . GLU A 1 149 ? -9.766 2.331 2.094 1.00 96.69 149 GLU A C 1
ATOM 1139 O O . GLU A 1 149 ? -10.960 2.579 2.262 1.00 96.69 149 GLU A O 1
ATOM 1144 N N . ASP A 1 150 ? -9.341 1.368 1.273 1.00 96.50 150 ASP A N 1
ATOM 1145 C CA . ASP A 1 150 ? -10.219 0.585 0.399 1.00 96.50 150 ASP A CA 1
ATOM 1146 C C . ASP A 1 150 ? -11.256 -0.216 1.212 1.00 96.50 150 ASP A C 1
ATOM 1148 O O . ASP A 1 150 ? -12.456 -0.122 0.956 1.00 96.50 150 ASP A O 1
ATOM 1152 N N . LYS A 1 151 ? -10.840 -0.928 2.270 1.00 96.69 151 LYS A N 1
ATOM 1153 C CA . LYS A 1 151 ? -11.769 -1.663 3.156 1.00 96.69 151 LYS A CA 1
ATOM 1154 C C . LYS A 1 151 ? -12.787 -0.751 3.836 1.00 96.69 151 LYS A C 1
ATOM 1156 O O . LYS A 1 151 ? -13.937 -1.145 4.053 1.00 96.69 151 LYS A O 1
ATOM 1161 N N . PHE A 1 152 ? -12.372 0.457 4.204 1.00 95.12 152 PHE A N 1
ATOM 1162 C CA . PHE A 1 152 ? -13.258 1.446 4.805 1.00 95.12 152 PHE A CA 1
ATOM 1163 C C . PHE A 1 152 ? -14.272 1.990 3.789 1.00 95.12 152 PHE A C 1
ATOM 1165 O O . PHE A 1 152 ? -15.464 2.081 4.100 1.00 95.12 152 PHE A O 1
ATOM 1172 N N . GLU A 1 153 ? -13.817 2.326 2.580 1.00 95.62 153 GLU A N 1
ATOM 1173 C CA . GLU A 1 153 ? -14.660 2.793 1.475 1.00 95.62 153 GLU A CA 1
ATOM 1174 C C . GLU A 1 153 ? -15.666 1.717 1.034 1.00 95.62 153 GLU A C 1
ATOM 1176 O O . GLU A 1 153 ? -16.849 2.025 0.850 1.00 95.62 153 GLU A O 1
ATOM 1181 N N . ASP A 1 154 ? -15.238 0.456 0.954 1.00 95.88 154 ASP A N 1
ATOM 1182 C CA . ASP A 1 154 ? -16.078 -0.685 0.584 1.00 95.88 154 ASP A CA 1
ATOM 1183 C C . ASP A 1 154 ? -17.201 -0.921 1.601 1.00 95.88 154 ASP A C 1
ATOM 1185 O O . ASP A 1 154 ? -18.375 -1.014 1.228 1.00 95.88 154 ASP A O 1
ATOM 1189 N N . ALA A 1 155 ? -16.872 -0.959 2.897 1.00 94.88 155 ALA A N 1
ATOM 1190 C CA . ALA A 1 155 ? -17.867 -1.129 3.955 1.00 94.88 155 ALA A CA 1
ATOM 1191 C C . ALA A 1 155 ? -18.870 0.036 3.982 1.00 94.88 155 ALA A C 1
ATOM 1193 O O . ALA A 1 155 ? -20.082 -0.184 4.062 1.00 94.88 155 ALA A O 1
ATOM 1194 N N . SER A 1 156 ? -18.377 1.271 3.834 1.00 93.25 156 SER A N 1
ATOM 1195 C CA . SER A 1 156 ? -19.209 2.476 3.756 1.00 93.25 156 SER A CA 1
ATOM 1196 C C . SER A 1 156 ? -20.175 2.428 2.565 1.00 93.25 156 SER A C 1
ATOM 1198 O O . SER A 1 156 ? -21.371 2.686 2.717 1.00 93.25 156 SER A O 1
ATOM 1200 N N . SER A 1 157 ? -19.688 2.023 1.389 1.00 94.94 157 SER A N 1
ATOM 1201 C CA . SER A 1 157 ? -20.481 1.945 0.154 1.00 94.94 157 SER A CA 1
ATOM 1202 C C . SER A 1 157 ? -21.552 0.854 0.202 1.00 94.94 157 SER A C 1
ATOM 1204 O O . SER A 1 157 ? -22.629 1.009 -0.373 1.00 94.94 157 SER A O 1
ATOM 1206 N N . GLN A 1 158 ? -21.285 -0.236 0.920 1.00 95.31 158 GLN A N 1
ATOM 1207 C CA . GLN A 1 158 ? -22.242 -1.324 1.129 1.00 95.31 158 GLN A CA 1
ATOM 1208 C C . GLN A 1 158 ? -23.246 -1.033 2.257 1.00 95.31 158 GLN A C 1
ATOM 1210 O O . GLN A 1 158 ? -24.171 -1.817 2.468 1.00 95.31 158 GLN A O 1
ATOM 1215 N N . GLY A 1 159 ? -23.076 0.071 2.996 1.00 94.69 159 GLY A N 1
ATOM 1216 C CA . GLY A 1 159 ? -23.839 0.345 4.216 1.00 94.69 159 GLY A CA 1
ATOM 1217 C C . GLY A 1 159 ? -23.589 -0.687 5.321 1.00 94.69 159 GLY A C 1
ATOM 1218 O O . GLY A 1 159 ? -24.412 -0.828 6.227 1.00 94.69 159 GLY A O 1
ATOM 1219 N N . ALA A 1 160 ? -22.485 -1.432 5.225 1.00 95.06 160 ALA A N 1
ATOM 1220 C CA . ALA A 1 160 ? -22.071 -2.417 6.206 1.00 95.06 160 ALA A CA 1
ATOM 1221 C C . ALA A 1 160 ? -21.344 -1.731 7.368 1.00 95.06 160 ALA A C 1
ATOM 1223 O O . ALA A 1 160 ? -20.751 -0.658 7.230 1.00 95.06 160 ALA A O 1
ATOM 1224 N N . GLU A 1 161 ? -21.377 -2.358 8.540 1.00 94.94 161 GLU A N 1
ATOM 1225 C CA . GLU A 1 161 ? -20.577 -1.886 9.660 1.00 94.94 161 GLU A CA 1
ATOM 1226 C C . GLU A 1 161 ? -19.093 -2.166 9.388 1.00 94.94 161 GLU A C 1
ATOM 1228 O O . GLU A 1 161 ? -18.699 -3.309 9.166 1.00 94.94 161 GLU A O 1
ATOM 1233 N N . VAL A 1 162 ? -18.268 -1.113 9.410 1.00 95.50 162 VAL A N 1
ATOM 1234 C CA . VAL A 1 162 ? -16.806 -1.236 9.302 1.00 95.50 162 VAL A CA 1
ATOM 1235 C C . VAL A 1 162 ? -16.292 -2.086 10.460 1.00 95.50 162 VAL A C 1
ATOM 1237 O O . VAL A 1 162 ? -16.524 -1.726 11.620 1.00 95.50 162 VAL A O 1
ATOM 1240 N N . GLU A 1 163 ? -15.552 -3.152 10.145 1.00 95.62 163 GLU A N 1
ATOM 1241 C CA . GLU A 1 163 ? -14.944 -4.038 11.138 1.00 95.62 163 GLU A CA 1
ATOM 1242 C C . GLU A 1 163 ? -14.146 -3.250 12.187 1.00 95.62 163 GLU A C 1
ATOM 1244 O O . GLU A 1 163 ? -13.383 -2.330 11.872 1.00 95.62 163 GLU A O 1
ATOM 1249 N N . ALA A 1 164 ? -14.306 -3.628 13.458 1.00 96.31 164 ALA A N 1
ATOM 1250 C CA . ALA A 1 164 ? -13.671 -2.928 14.571 1.00 96.31 164 ALA A CA 1
ATOM 1251 C C . ALA A 1 164 ? -12.140 -2.877 14.432 1.00 96.31 164 ALA A C 1
ATOM 1253 O O . ALA A 1 164 ? -11.550 -1.835 14.717 1.00 96.31 164 ALA A O 1
ATOM 1254 N N . SER A 1 165 ? -11.510 -3.948 13.926 1.00 95.62 165 SER A N 1
ATOM 1255 C CA . SER A 1 165 ? -10.055 -3.975 13.733 1.00 95.62 165 SER A CA 1
ATOM 1256 C C . SER A 1 165 ? -9.592 -3.003 12.650 1.00 95.62 165 SER A C 1
ATOM 1258 O O . SER A 1 165 ? -8.573 -2.349 12.833 1.00 95.62 165 SER A O 1
ATOM 1260 N N . VAL A 1 166 ? -10.342 -2.852 11.551 1.00 96.31 166 VAL A N 1
ATOM 1261 C CA . VAL A 1 166 ? -10.018 -1.886 10.486 1.00 96.31 166 VAL A CA 1
ATOM 1262 C C . VAL A 1 166 ? -10.107 -0.464 11.033 1.00 96.31 166 VAL A C 1
ATOM 1264 O O . VAL A 1 166 ? -9.211 0.349 10.815 1.00 96.31 166 VAL A O 1
ATOM 1267 N N . ARG A 1 167 ? -11.146 -0.162 11.821 1.00 96.69 167 ARG A N 1
ATOM 1268 C CA . ARG A 1 167 ? -11.301 1.155 12.454 1.00 96.69 167 ARG A CA 1
ATOM 1269 C C . ARG A 1 167 ? -10.177 1.457 13.449 1.00 96.69 167 ARG A C 1
ATOM 1271 O O . ARG A 1 167 ? -9.667 2.576 13.465 1.00 96.69 167 ARG A O 1
ATOM 1278 N N . GLU A 1 168 ? -9.792 0.477 14.263 1.00 97.50 168 GLU A N 1
ATOM 1279 C CA . GLU A 1 168 ? -8.672 0.595 15.203 1.00 97.50 168 GLU A CA 1
ATOM 1280 C C . GLU A 1 168 ? -7.348 0.822 14.466 1.00 97.50 168 GLU A C 1
ATOM 1282 O O . GLU A 1 168 ? -6.598 1.730 14.820 1.00 97.50 168 GLU A O 1
ATOM 1287 N N . GLN A 1 169 ? -7.097 0.073 13.391 1.00 97.50 169 GLN A N 1
ATOM 1288 C CA . GLN A 1 169 ? -5.900 0.227 12.566 1.00 97.50 169 GLN A CA 1
ATOM 1289 C C . GLN A 1 169 ? -5.846 1.596 11.884 1.00 97.50 169 GLN A C 1
ATOM 1291 O O . GLN A 1 169 ? -4.812 2.252 11.949 1.00 97.50 169 GLN A O 1
ATOM 1296 N N . ILE A 1 170 ? -6.952 2.090 11.319 1.00 97.44 170 ILE A N 1
ATOM 1297 C CA . ILE A 1 170 ? -7.020 3.450 10.757 1.00 97.44 170 ILE A CA 1
ATOM 1298 C C . ILE A 1 170 ? -6.728 4.495 11.8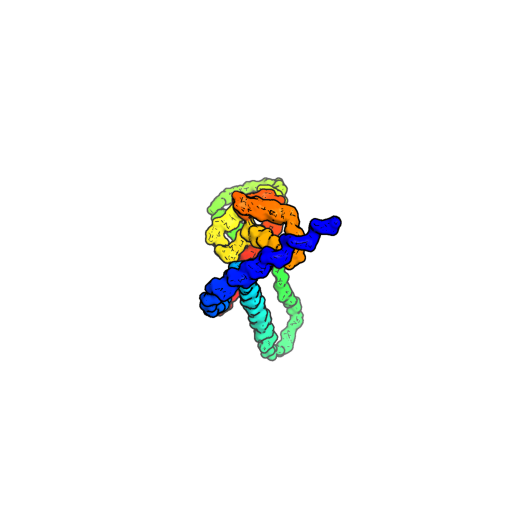38 1.00 97.44 170 ILE A C 1
ATOM 1300 O O . ILE A 1 170 ? -5.961 5.429 11.605 1.00 97.44 170 ILE A O 1
ATOM 1304 N N . SER A 1 171 ? -7.292 4.331 13.038 1.00 97.69 171 SER A N 1
ATOM 1305 C CA . SER A 1 171 ? -6.994 5.223 14.160 1.00 97.69 171 SER A CA 1
ATOM 1306 C C . SER A 1 171 ? -5.512 5.174 14.545 1.00 97.69 171 SER A C 1
ATOM 1308 O O . SER A 1 171 ? -4.924 6.217 14.822 1.00 97.69 171 SER A O 1
ATOM 1310 N N . ALA A 1 172 ? -4.891 3.993 14.557 1.00 97.62 172 ALA A N 1
ATOM 1311 C CA . ALA A 1 172 ? -3.467 3.844 14.838 1.00 97.62 172 ALA A CA 1
ATOM 1312 C C . ALA A 1 172 ? -2.607 4.521 13.758 1.00 97.62 172 ALA A C 1
ATOM 1314 O O . ALA A 1 172 ? -1.709 5.291 14.102 1.00 97.62 172 ALA A O 1
ATOM 1315 N N . VAL A 1 173 ? -2.949 4.349 12.476 1.00 97.50 173 VAL A N 1
ATOM 1316 C CA . VAL A 1 173 ? -2.287 5.028 11.350 1.00 97.50 173 VAL A CA 1
ATOM 1317 C C . VAL A 1 173 ? -2.400 6.548 11.472 1.00 97.50 173 VAL A C 1
ATOM 1319 O O . VAL A 1 173 ? -1.417 7.247 11.243 1.00 97.50 173 VAL A O 1
ATOM 1322 N N . GLN A 1 174 ? -3.550 7.082 11.890 1.00 97.19 174 GLN A N 1
ATOM 1323 C CA . GLN A 1 174 ? -3.728 8.526 12.087 1.00 97.19 174 GLN A CA 1
ATOM 1324 C C . GLN A 1 174 ? -2.896 9.084 13.253 1.00 97.19 174 GLN A C 1
ATOM 1326 O O . GLN A 1 174 ? -2.476 10.239 13.202 1.00 97.19 174 GLN A O 1
ATOM 1331 N N . VAL A 1 175 ? -2.664 8.286 14.299 1.00 97.94 175 VAL A N 1
ATOM 1332 C CA . VAL A 1 175 ? -1.937 8.716 15.506 1.00 97.94 175 VAL A CA 1
ATOM 1333 C C . VAL A 1 175 ? -0.424 8.531 15.370 1.00 97.94 175 VAL A C 1
ATOM 1335 O O . VAL A 1 175 ? 0.329 9.439 15.714 1.00 97.94 175 VAL A O 1
ATOM 1338 N N . LYS A 1 176 ? 0.023 7.362 14.901 1.00 96.94 176 LYS A N 1
ATOM 1339 C CA . LYS A 1 176 ? 1.439 6.950 14.854 1.00 96.94 176 LYS A CA 1
ATOM 1340 C C . LYS A 1 176 ? 2.040 7.004 13.446 1.00 96.94 176 LYS A C 1
ATOM 1342 O O . LYS A 1 176 ? 3.253 7.010 13.273 1.00 96.94 176 LYS A O 1
ATOM 1347 N N . GLY A 1 177 ? 1.199 7.047 12.417 1.00 97.19 177 GLY A N 1
ATOM 1348 C CA . GLY A 1 177 ? 1.607 6.908 11.024 1.00 97.19 177 GLY A CA 1
ATOM 1349 C C . GLY A 1 177 ? 1.547 5.462 10.527 1.00 97.19 177 GLY A C 1
ATOM 1350 O O . GLY A 1 177 ? 1.565 4.497 11.298 1.00 97.19 177 GLY A O 1
ATOM 1351 N N . ALA A 1 178 ? 1.483 5.316 9.201 1.00 95.56 178 ALA A N 1
ATOM 1352 C CA . ALA A 1 178 ? 1.336 4.023 8.534 1.00 95.56 178 ALA A CA 1
ATOM 1353 C C . ALA A 1 178 ? 2.520 3.084 8.788 1.00 95.56 178 ALA A C 1
ATOM 1355 O O . ALA A 1 178 ? 2.317 1.909 9.070 1.00 95.56 178 ALA A O 1
ATOM 1356 N N . GLN A 1 179 ? 3.754 3.599 8.732 1.00 94.88 179 GLN A N 1
ATOM 1357 C CA . GLN A 1 179 ? 4.955 2.780 8.902 1.00 94.88 179 GLN A CA 1
ATOM 1358 C C . GLN A 1 179 ? 5.057 2.190 10.313 1.00 94.88 179 GLN A C 1
ATOM 1360 O O . GLN A 1 179 ? 5.281 0.993 10.448 1.00 94.88 179 GLN A O 1
ATOM 1365 N N . GLU A 1 180 ? 4.881 2.999 11.362 1.00 95.25 180 GLU A N 1
ATOM 1366 C CA . GLU A 1 180 ? 4.947 2.498 12.742 1.00 95.25 180 GLU A CA 1
ATOM 1367 C C . GLU A 1 180 ? 3.833 1.487 13.015 1.00 95.25 180 GLU A C 1
ATOM 1369 O O . GLU A 1 180 ? 4.098 0.406 13.532 1.00 95.25 180 GLU A O 1
ATOM 1374 N N . THR A 1 181 ? 2.609 1.793 12.577 1.00 96.88 181 THR A N 1
ATOM 1375 C CA . THR A 1 181 ? 1.464 0.882 12.719 1.00 96.88 181 THR A CA 1
ATOM 1376 C C . THR A 1 181 ? 1.690 -0.432 11.968 1.00 96.88 181 THR A C 1
ATOM 1378 O O . THR A 1 181 ? 1.370 -1.500 12.478 1.00 96.88 181 THR A O 1
ATOM 1381 N N . PHE A 1 182 ? 2.293 -0.374 10.778 1.00 96.31 182 PHE A N 1
ATOM 1382 C CA . PHE A 1 182 ? 2.650 -1.552 9.993 1.00 96.31 182 PHE A CA 1
ATOM 1383 C C . PHE A 1 182 ? 3.666 -2.446 10.717 1.00 96.31 182 PHE A C 1
ATOM 1385 O O . PHE A 1 182 ? 3.509 -3.664 10.729 1.00 96.31 182 PHE A O 1
ATOM 1392 N N . MET A 1 183 ? 4.678 -1.857 11.361 1.00 95.62 183 MET A N 1
ATOM 1393 C CA . MET A 1 183 ? 5.692 -2.613 12.109 1.00 95.62 183 MET A CA 1
ATOM 1394 C C . MET A 1 183 ? 5.121 -3.311 13.355 1.00 95.62 183 MET A C 1
ATOM 1396 O O . MET A 1 183 ? 5.718 -4.274 13.833 1.00 95.62 183 MET A O 1
ATOM 1400 N N . GLU A 1 184 ? 3.975 -2.855 13.871 1.00 95.81 184 GLU A N 1
ATOM 1401 C CA . GLU A 1 184 ? 3.252 -3.492 14.982 1.00 95.81 184 GLU A CA 1
ATOM 1402 C C . GLU A 1 184 ? 2.390 -4.692 14.533 1.00 95.81 184 GLU A C 1
ATOM 1404 O O . GLU A 1 184 ? 1.904 -5.449 15.377 1.00 95.81 184 GLU A O 1
ATOM 1409 N N . LEU A 1 185 ? 2.199 -4.903 13.223 1.00 95.50 185 LEU A N 1
ATOM 1410 C CA . LEU A 1 185 ? 1.404 -6.020 12.705 1.00 95.50 185 LEU A CA 1
ATOM 1411 C C . LEU A 1 185 ? 2.104 -7.373 12.912 1.00 95.50 185 LEU A C 1
ATOM 1413 O O . LEU A 1 185 ? 3.334 -7.436 12.951 1.00 95.50 185 LEU A O 1
ATOM 1417 N N . PRO A 1 186 ? 1.352 -8.489 12.953 1.00 95.62 186 PRO A N 1
ATOM 1418 C CA . PRO A 1 186 ? 1.940 -9.824 12.905 1.00 95.62 186 PRO A CA 1
ATOM 1419 C C . PRO A 1 186 ? 2.833 -10.020 11.669 1.00 95.62 186 PRO A C 1
ATOM 1421 O O . PRO A 1 186 ? 2.492 -9.576 10.572 1.00 95.62 186 PRO A O 1
ATOM 1424 N N . GLU A 1 187 ? 3.953 -10.732 11.819 1.00 92.38 187 GLU A N 1
ATOM 1425 C CA . GLU A 1 187 ? 4.957 -10.900 10.754 1.00 92.38 187 GLU A CA 1
ATOM 1426 C C . GLU A 1 187 ? 4.373 -11.503 9.467 1.00 92.38 187 GLU A C 1
ATOM 1428 O O . GLU A 1 187 ? 4.704 -11.073 8.366 1.00 92.38 187 GLU A O 1
ATOM 1433 N N . ASN A 1 188 ? 3.451 -12.461 9.585 1.00 94.00 188 ASN A N 1
ATOM 1434 C CA . ASN A 1 188 ? 2.781 -13.059 8.430 1.00 94.00 188 ASN A CA 1
ATOM 1435 C C . ASN A 1 188 ? 1.950 -12.036 7.637 1.00 94.00 188 ASN A C 1
ATOM 1437 O O . ASN A 1 188 ? 1.841 -12.148 6.420 1.00 94.00 188 ASN A O 1
ATOM 1441 N N . VAL A 1 189 ? 1.384 -11.037 8.317 1.00 95.38 189 VAL A N 1
ATOM 1442 C CA . VAL A 1 189 ? 0.629 -9.951 7.682 1.00 95.38 189 VAL A CA 1
ATOM 1443 C C . VAL A 1 189 ? 1.589 -8.959 7.028 1.00 95.38 189 VAL A C 1
ATOM 1445 O O . VAL A 1 189 ? 1.376 -8.578 5.881 1.00 95.38 189 VAL A O 1
ATOM 1448 N N . GLN A 1 190 ? 2.684 -8.594 7.706 1.00 95.19 190 GLN A N 1
ATOM 1449 C CA . GLN A 1 190 ? 3.727 -7.746 7.115 1.00 95.19 190 GLN A CA 1
ATOM 1450 C C . GLN A 1 190 ? 4.296 -8.367 5.832 1.00 95.19 190 GLN A C 1
ATOM 1452 O O . GLN A 1 190 ? 4.476 -7.673 4.830 1.00 95.19 190 GLN A O 1
ATOM 1457 N N . ARG A 1 191 ? 4.530 -9.685 5.846 1.00 92.88 191 ARG A N 1
ATOM 1458 C CA . ARG A 1 191 ? 5.020 -10.445 4.694 1.00 92.88 191 ARG A CA 1
ATOM 1459 C C . ARG A 1 191 ? 4.073 -10.367 3.504 1.00 92.88 191 ARG A C 1
ATOM 1461 O O . ARG A 1 191 ? 4.537 -10.065 2.413 1.00 92.88 191 ARG A O 1
ATOM 1468 N N . ALA A 1 192 ? 2.771 -10.548 3.722 1.00 95.44 192 ALA A N 1
ATOM 1469 C CA . ALA A 1 192 ? 1.778 -10.474 2.651 1.00 95.44 192 ALA A CA 1
ATOM 1470 C C . ALA A 1 192 ? 1.807 -9.117 1.921 1.00 95.44 192 ALA A C 1
ATOM 1472 O O . ALA A 1 192 ? 1.806 -9.069 0.694 1.00 95.44 192 ALA A O 1
ATOM 1473 N N . TYR A 1 193 ? 1.912 -8.003 2.652 1.00 96.06 193 TYR A N 1
ATOM 1474 C CA . TYR A 1 193 ? 2.056 -6.682 2.024 1.00 96.06 193 TYR A CA 1
ATOM 1475 C C . TYR A 1 193 ? 3.423 -6.483 1.357 1.00 96.06 193 TYR A C 1
ATOM 1477 O O . TYR A 1 193 ? 3.512 -5.839 0.312 1.00 96.06 193 TYR A O 1
ATOM 1485 N N . GLY A 1 194 ? 4.486 -7.056 1.929 1.00 92.50 194 GLY A N 1
ATOM 1486 C CA . GLY A 1 194 ? 5.813 -7.075 1.314 1.00 92.50 194 GLY A CA 1
ATOM 1487 C C . GLY A 1 194 ? 5.831 -7.797 -0.035 1.00 92.50 194 GLY A C 1
ATOM 1488 O O . GLY A 1 194 ? 6.417 -7.291 -0.990 1.00 92.50 194 GLY A O 1
ATOM 1489 N N . GLU A 1 195 ? 5.145 -8.935 -0.137 1.00 92.25 195 GLU A N 1
ATOM 1490 C CA . GLU A 1 195 ? 4.992 -9.698 -1.380 1.00 92.25 195 GLU A CA 1
ATOM 1491 C C . GLU A 1 195 ? 4.282 -8.878 -2.463 1.00 92.25 195 GLU A C 1
ATOM 1493 O O . GLU A 1 195 ? 4.729 -8.873 -3.610 1.00 92.25 195 GLU A O 1
ATOM 1498 N N . VAL A 1 196 ? 3.240 -8.116 -2.111 1.00 93.75 196 VAL A N 1
ATOM 1499 C CA . VAL A 1 196 ? 2.560 -7.216 -3.060 1.00 93.75 196 VAL A CA 1
ATOM 1500 C C . VAL A 1 196 ? 3.516 -6.136 -3.578 1.00 93.75 196 VAL A C 1
ATOM 1502 O O . VAL A 1 196 ? 3.615 -5.938 -4.789 1.00 93.75 196 VAL A O 1
ATOM 1505 N N . SER A 1 197 ? 4.283 -5.482 -2.700 1.00 92.25 197 SER A N 1
ATOM 1506 C CA . SER A 1 197 ? 5.295 -4.498 -3.119 1.00 92.25 197 SER A CA 1
ATOM 1507 C C . SER A 1 197 ? 6.379 -5.107 -4.019 1.00 92.25 197 SER A C 1
ATOM 1509 O O . SER A 1 197 ? 6.809 -4.475 -4.986 1.00 92.25 197 SER A O 1
ATOM 1511 N N . LEU A 1 198 ? 6.813 -6.344 -3.747 1.00 90.12 198 LEU A N 1
ATOM 1512 C CA . LEU A 1 198 ? 7.769 -7.060 -4.601 1.00 90.12 198 LEU A CA 1
ATOM 1513 C C . LEU A 1 198 ? 7.174 -7.398 -5.968 1.00 90.12 198 LEU A C 1
ATOM 1515 O O . LEU A 1 198 ? 7.854 -7.247 -6.984 1.00 90.12 198 LEU A O 1
ATOM 1519 N N . GLN A 1 199 ? 5.904 -7.804 -6.019 1.00 91.06 199 GLN A N 1
ATOM 1520 C CA . GLN A 1 199 ? 5.203 -8.035 -7.279 1.00 91.06 199 GLN A CA 1
ATOM 1521 C C . GLN A 1 199 ? 5.135 -6.750 -8.115 1.00 91.06 199 GLN A C 1
ATOM 1523 O O . GLN A 1 199 ? 5.463 -6.788 -9.302 1.00 91.06 199 GLN A O 1
ATOM 1528 N N . GLU A 1 200 ? 4.814 -5.603 -7.512 1.00 90.56 200 GLU A N 1
ATOM 1529 C CA . GLU A 1 200 ? 4.833 -4.307 -8.207 1.00 90.56 200 GLU A CA 1
ATOM 1530 C C . GLU A 1 200 ? 6.219 -3.951 -8.749 1.00 90.56 200 GLU A C 1
ATOM 1532 O O . GLU A 1 200 ? 6.353 -3.550 -9.910 1.00 90.56 200 GLU A O 1
ATOM 1537 N N . LEU A 1 201 ? 7.263 -4.138 -7.935 1.00 89.75 201 LEU A N 1
ATOM 1538 C CA . LEU A 1 201 ? 8.643 -3.900 -8.349 1.00 89.75 201 LEU A CA 1
ATOM 1539 C C . LEU A 1 201 ? 9.037 -4.811 -9.519 1.00 89.75 201 LEU A C 1
ATOM 1541 O O . LEU A 1 201 ? 9.614 -4.342 -10.501 1.00 89.75 201 LEU A O 1
ATOM 1545 N N . SER A 1 202 ? 8.680 -6.097 -9.455 1.00 90.50 202 SER A N 1
ATOM 1546 C CA . SER A 1 202 ? 8.957 -7.059 -10.526 1.00 90.50 202 SER A CA 1
ATOM 1547 C C . SER A 1 202 ? 8.256 -6.681 -11.835 1.00 90.50 202 SER A C 1
ATOM 1549 O O . SER A 1 202 ? 8.878 -6.703 -12.901 1.00 90.50 202 SER A O 1
ATOM 1551 N N . ALA A 1 203 ? 6.994 -6.245 -11.757 1.00 90.19 203 ALA A N 1
ATOM 1552 C CA . ALA A 1 203 ? 6.225 -5.789 -12.907 1.00 90.19 203 ALA A CA 1
ATOM 1553 C C . ALA A 1 203 ? 6.857 -4.541 -13.538 1.00 90.19 203 ALA A C 1
ATOM 1555 O O . ALA A 1 203 ? 6.966 -4.448 -14.762 1.00 90.19 203 ALA A O 1
ATOM 1556 N N . TYR A 1 204 ? 7.335 -3.606 -12.715 1.00 89.62 204 TYR A N 1
ATOM 1557 C CA . TYR A 1 204 ? 8.035 -2.415 -13.186 1.00 89.62 204 TYR A CA 1
ATOM 1558 C C . TYR A 1 204 ? 9.357 -2.738 -13.886 1.00 89.62 204 TYR A C 1
ATOM 1560 O O . TYR A 1 204 ? 9.619 -2.212 -14.969 1.00 89.62 204 TYR A O 1
ATOM 1568 N N . VAL A 1 205 ? 10.176 -3.627 -13.315 1.00 90.06 205 VAL A N 1
ATOM 1569 C CA . VAL A 1 205 ? 11.425 -4.078 -13.950 1.00 90.06 205 VAL A CA 1
ATOM 1570 C C . VAL A 1 205 ? 11.131 -4.764 -15.287 1.00 90.06 205 VAL A C 1
ATOM 1572 O O . VAL A 1 205 ? 11.802 -4.487 -16.284 1.00 90.06 205 VAL A O 1
ATOM 1575 N N . GLY A 1 206 ? 10.097 -5.610 -15.341 1.00 90.88 206 GLY A N 1
ATOM 1576 C CA . GLY A 1 206 ? 9.630 -6.234 -16.580 1.00 90.88 206 GLY A CA 1
ATOM 1577 C C . GLY A 1 206 ? 9.235 -5.200 -17.637 1.00 90.88 206 GLY A C 1
ATOM 1578 O O . GLY A 1 206 ? 9.712 -5.255 -18.770 1.00 90.88 206 GLY A O 1
ATOM 1579 N N . TRP A 1 207 ? 8.439 -4.200 -17.251 1.00 91.75 207 TRP A N 1
ATOM 1580 C CA . TRP A 1 207 ? 8.065 -3.090 -18.125 1.00 91.75 207 TRP A CA 1
ATOM 1581 C C . TRP A 1 207 ? 9.284 -2.306 -18.635 1.00 91.75 207 TRP A C 1
ATOM 1583 O O . TRP A 1 207 ? 9.381 -2.062 -19.838 1.00 91.75 207 TRP A O 1
ATOM 1593 N N . GLN A 1 208 ? 10.245 -1.961 -17.770 1.00 91.62 208 GLN A N 1
ATOM 159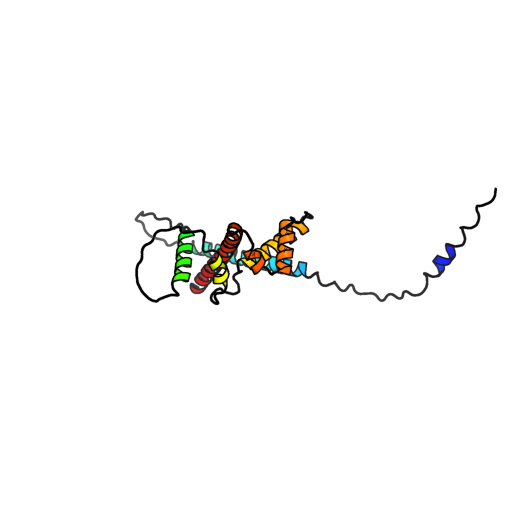4 C CA . GLN A 1 208 ? 11.470 -1.266 -18.184 1.00 91.62 208 GLN A CA 1
ATOM 1595 C C . GLN A 1 208 ? 12.263 -2.061 -19.227 1.00 91.62 208 GLN A C 1
ATOM 1597 O O . GLN A 1 208 ? 12.696 -1.494 -20.232 1.00 91.62 208 GLN A O 1
ATOM 1602 N N . ARG A 1 209 ? 12.424 -3.376 -19.023 1.00 92.06 209 ARG A N 1
ATOM 1603 C CA . ARG A 1 209 ? 13.116 -4.258 -19.978 1.00 92.06 209 ARG A CA 1
ATOM 1604 C C . ARG A 1 209 ? 12.404 -4.279 -21.334 1.00 92.06 209 ARG A C 1
ATOM 1606 O O . ARG A 1 209 ? 13.061 -4.146 -22.364 1.00 92.06 209 ARG A O 1
ATOM 1613 N N . SER A 1 210 ? 11.074 -4.365 -21.343 1.00 91.81 210 SER A N 1
ATOM 1614 C CA . SER A 1 210 ? 10.276 -4.318 -22.576 1.00 91.81 210 SER A CA 1
ATOM 1615 C C . SER A 1 210 ? 10.391 -2.987 -23.321 1.00 91.81 210 SER A C 1
ATOM 1617 O O . SER A 1 210 ? 10.328 -2.974 -24.547 1.00 91.81 210 SER A O 1
ATOM 1619 N N . GLN A 1 211 ? 10.573 -1.869 -22.611 1.00 91.50 211 GLN A N 1
ATOM 1620 C CA . GLN A 1 211 ? 10.799 -0.567 -23.245 1.00 91.50 211 GLN A CA 1
ATOM 1621 C C . GLN A 1 211 ? 12.196 -0.451 -23.859 1.00 91.50 211 GLN A C 1
ATOM 1623 O O . GLN A 1 211 ? 12.336 0.169 -24.904 1.00 91.50 211 GLN A O 1
ATOM 1628 N N . ALA A 1 212 ? 13.216 -1.056 -23.247 1.00 90.88 212 ALA A N 1
ATOM 1629 C CA . ALA A 1 212 ? 14.582 -1.039 -23.773 1.00 90.88 212 ALA A CA 1
ATOM 1630 C C . ALA A 1 212 ? 14.771 -1.916 -25.027 1.00 90.88 212 ALA A C 1
ATOM 1632 O O . ALA A 1 212 ? 15.726 -1.721 -25.773 1.00 90.88 212 ALA A O 1
ATOM 1633 N N . ALA A 1 213 ? 13.887 -2.894 -25.246 1.00 85.38 213 ALA A N 1
ATOM 1634 C CA . ALA A 1 213 ? 13.908 -3.775 -26.414 1.00 85.38 213 ALA A CA 1
ATOM 1635 C C . ALA A 1 213 ? 13.188 -3.195 -27.650 1.00 85.38 213 ALA A C 1
ATOM 1637 O O . ALA A 1 213 ? 13.193 -3.832 -28.705 1.00 85.38 213 ALA A O 1
ATOM 1638 N N . ARG A 1 214 ? 12.537 -2.036 -27.508 1.00 75.38 214 ARG A N 1
ATOM 1639 C CA . ARG A 1 214 ? 11.836 -1.318 -28.582 1.00 75.38 214 ARG A CA 1
ATOM 1640 C C . ARG A 1 214 ? 12.733 -0.252 -29.194 1.00 75.38 214 ARG A C 1
ATOM 1642 O O . ARG A 1 214 ? 12.618 -0.065 -30.424 1.00 75.38 214 ARG A O 1
#

Sequence (214 aa):
MDVVQEQGEYVVQLAKQAGEKSKVPAMVPQCAPAPPTIRKEAARAQAREAWQAACAREQAGLRLGSEMRVDAPAFVPNAMPLTAHFDFDALEAEAANFLQSTTTPPVLMRACGGDMATSNMHSYARDWQIPEVPASIRLPWRVFEDDLEDKFEDASSQGAEVEASVREQISAVQVKGAQETFMELPENVQRAYGEVSLQELSAYVGWQRSQAAR

Radius of gyration: 32.62 Å; chains: 1; bounding box: 108×76×79 Å

pLDDT: mean 70.09, std 20.67, range [36.97, 97.94]

Organism: Polarella glacialis (NCBI:txid89957)

Secondary structure (DSSP, 8-state):
-----SSSSHHHHHTTSSSS-----------PPPPHHHHHHHHHHHHHHHHHHHHHHHHHHHHHTT---------------------HHHHHHHHHHHHHTT--------------SSS-HHHHHHHTT-TTS-TTSPPHHHHHHHHHHHHHHHHHHTTPPPPHHHHHHHHHHHHH-HHHHHHTS-HHHHHHHHHHHHHHHHHHHHHHHHHHT-